Protein AF-A0A6L8F0U7-F1 (afdb_monomer)

Mean predicted aligned error: 12.29 Å

Structure (mmCIF, N/CA/C/O backbone):
data_AF-A0A6L8F0U7-F1
#
_entry.id   AF-A0A6L8F0U7-F1
#
loop_
_atom_site.group_PDB
_atom_site.id
_atom_site.type_symbol
_atom_site.label_atom_id
_atom_site.label_alt_id
_atom_site.label_comp_id
_atom_site.label_asym_id
_atom_site.label_entity_id
_atom_site.label_seq_id
_atom_site.pdbx_PDB_ins_code
_atom_site.Cartn_x
_atom_site.Cartn_y
_atom_site.Cartn_z
_atom_site.occupancy
_atom_site.B_iso_or_equiv
_atom_site.auth_seq_id
_atom_site.auth_comp_id
_atom_site.auth_asym_id
_atom_site.auth_atom_id
_atom_site.pdbx_PDB_model_num
ATOM 1 N N . MET A 1 1 ? -35.262 -9.687 53.495 1.00 61.94 1 MET A N 1
ATOM 2 C CA . MET A 1 1 ? -36.200 -8.540 53.562 1.00 61.94 1 MET A CA 1
ATOM 3 C C . MET A 1 1 ? -35.497 -7.196 53.774 1.00 61.94 1 MET A C 1
ATOM 5 O O . MET A 1 1 ? -35.817 -6.271 53.048 1.00 61.94 1 MET A O 1
ATOM 9 N N . ARG A 1 2 ? -34.464 -7.096 54.627 1.00 76.31 2 ARG A N 1
ATOM 10 C CA . ARG A 1 2 ? -33.729 -5.835 54.882 1.00 76.31 2 ARG A CA 1
ATOM 11 C C . ARG A 1 2 ? -33.103 -5.135 53.657 1.00 76.31 2 ARG A C 1
ATOM 13 O O . ARG A 1 2 ? -33.183 -3.922 53.556 1.00 76.31 2 ARG A O 1
ATOM 20 N N . PHE A 1 3 ? -32.521 -5.872 52.704 1.00 87.25 3 PHE A N 1
ATOM 21 C CA . PHE A 1 3 ? -31.882 -5.265 51.519 1.00 87.25 3 PHE A CA 1
ATOM 22 C C . PHE A 1 3 ? -32.867 -4.564 50.570 1.00 87.25 3 PHE A C 1
ATOM 24 O O . PHE A 1 3 ? -32.563 -3.496 50.044 1.00 87.25 3 PHE A O 1
ATOM 31 N N . LEU A 1 4 ? -34.058 -5.140 50.371 1.00 88.94 4 LEU A N 1
ATOM 32 C CA . LEU A 1 4 ? -35.091 -4.551 49.511 1.00 88.94 4 LEU A CA 1
ATOM 33 C C . LEU A 1 4 ? -35.660 -3.264 50.123 1.00 88.94 4 LEU A C 1
ATOM 35 O O . LEU A 1 4 ? -35.915 -2.298 49.404 1.00 88.94 4 LEU A O 1
ATOM 39 N N . GLU A 1 5 ? -35.790 -3.217 51.451 1.00 88.31 5 GLU A N 1
ATOM 40 C CA . GLU A 1 5 ? -36.176 -2.001 52.172 1.00 88.31 5 GLU A CA 1
ATOM 41 C C . GLU A 1 5 ? -35.110 -0.909 52.049 1.00 88.31 5 GLU A C 1
ATOM 43 O O . GLU A 1 5 ? -35.453 0.236 51.758 1.00 88.31 5 GLU A O 1
ATOM 48 N N . SER A 1 6 ? -33.822 -1.247 52.173 1.00 89.38 6 SER A N 1
ATOM 49 C CA . SER A 1 6 ? -32.729 -0.281 51.983 1.00 89.38 6 SER A CA 1
ATOM 50 C C . SER A 1 6 ? -32.712 0.325 50.574 1.00 89.38 6 SER A C 1
ATOM 52 O O . SER A 1 6 ? -32.544 1.536 50.434 1.00 89.38 6 SER A O 1
ATOM 54 N N . ILE A 1 7 ? -32.950 -0.481 49.532 1.00 91.88 7 ILE A N 1
ATOM 55 C CA . ILE A 1 7 ? -33.057 0.006 48.145 1.00 91.88 7 ILE A CA 1
ATOM 56 C C . ILE A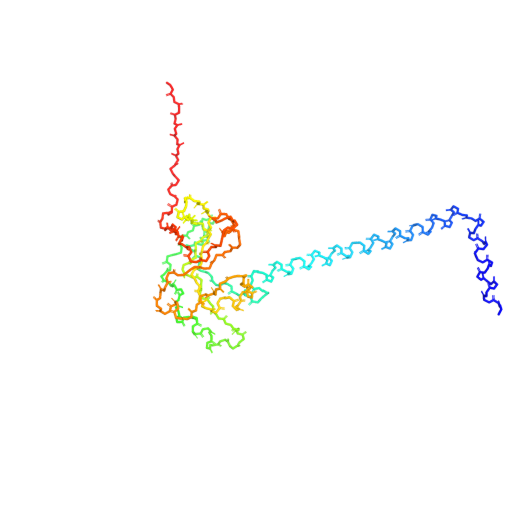 1 7 ? -34.284 0.918 47.981 1.00 91.88 7 ILE A C 1
ATOM 58 O O . ILE A 1 7 ? -34.184 1.984 47.374 1.00 91.88 7 ILE A O 1
ATOM 62 N N . SER A 1 8 ? -35.430 0.545 48.563 1.00 88.75 8 SER A N 1
ATOM 63 C CA . SER A 1 8 ? -36.665 1.344 48.525 1.00 88.75 8 SER A CA 1
ATOM 64 C C 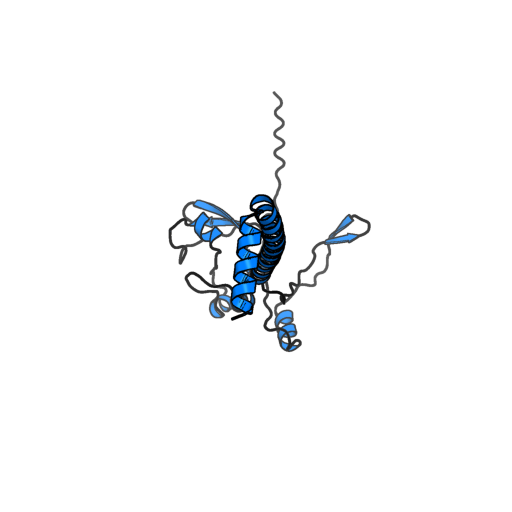. SER A 1 8 ? -36.498 2.715 49.191 1.00 88.75 8 SER A C 1
ATOM 66 O O . SER A 1 8 ? -36.894 3.740 48.628 1.00 88.75 8 SER A O 1
ATOM 68 N N . VAL A 1 9 ? -35.846 2.759 50.357 1.00 90.25 9 VAL A N 1
ATOM 69 C CA . VAL A 1 9 ? -35.517 4.010 51.058 1.00 90.25 9 VAL A CA 1
ATOM 70 C C . VAL A 1 9 ? -34.552 4.865 50.228 1.00 90.25 9 VAL A C 1
ATOM 72 O O . VAL A 1 9 ? -34.780 6.068 50.082 1.00 90.25 9 VAL A O 1
ATOM 75 N N . GLY A 1 10 ? -33.533 4.256 49.614 1.00 88.19 10 GLY A N 1
ATOM 76 C CA . GLY A 1 10 ? -32.595 4.946 48.723 1.00 88.19 10 GLY A CA 1
ATOM 77 C C . GLY A 1 10 ? -33.269 5.573 47.497 1.00 88.19 10 GLY A C 1
ATOM 78 O O . GLY A 1 10 ? -33.037 6.745 47.199 1.00 88.19 10 GLY A O 1
ATOM 79 N N . MET A 1 11 ? -34.168 4.847 46.823 1.00 88.62 11 MET A N 1
ATOM 80 C CA . MET A 1 11 ? -34.922 5.378 45.677 1.00 88.62 11 MET A CA 1
ATOM 81 C C . MET A 1 11 ? -35.824 6.553 46.066 1.00 88.62 11 MET A C 1
ATOM 83 O O . MET A 1 11 ? -35.864 7.558 45.353 1.00 88.62 11 MET A O 1
ATOM 87 N N . LYS A 1 12 ? -36.514 6.474 47.213 1.00 87.56 12 LYS A N 1
ATOM 88 C CA . LYS A 1 12 ? -37.318 7.596 47.726 1.00 87.56 12 LYS A CA 1
ATOM 89 C C . LYS A 1 12 ? -36.454 8.829 47.999 1.00 87.56 12 LYS A C 1
ATOM 91 O O . LYS A 1 12 ? -36.851 9.932 47.636 1.00 87.56 12 LYS A O 1
ATOM 96 N N . ALA A 1 13 ? -35.261 8.653 48.567 1.00 86.56 13 ALA A N 1
ATOM 97 C CA . ALA A 1 13 ? -34.333 9.754 48.821 1.00 86.56 13 ALA A CA 1
ATOM 98 C C . ALA A 1 13 ? -33.848 10.444 47.527 1.00 86.56 13 ALA A C 1
ATOM 100 O O . ALA A 1 13 ? -33.762 11.674 47.485 1.00 86.56 13 ALA A O 1
ATOM 101 N N . LEU A 1 14 ? -33.597 9.679 46.455 1.00 89.38 14 LEU A N 1
ATOM 102 C CA . LEU A 1 14 ? -33.249 10.220 45.131 1.00 89.38 14 LEU A CA 1
ATOM 103 C C . LEU A 1 14 ? -34.417 10.996 44.495 1.00 89.38 14 LEU A C 1
ATOM 105 O O . LEU A 1 14 ? -34.212 12.048 43.892 1.00 89.38 14 LEU A O 1
ATOM 109 N N . LEU A 1 15 ? -35.655 10.517 44.668 1.00 87.00 15 LEU A N 1
ATOM 110 C CA . LEU A 1 15 ? -36.861 11.166 44.138 1.00 87.00 15 LEU A CA 1
ATOM 111 C C . LEU A 1 15 ? -37.226 12.476 44.855 1.00 87.00 15 LEU A C 1
ATOM 113 O O . LEU A 1 15 ? -37.902 13.311 44.256 1.00 87.00 15 LEU A O 1
ATOM 117 N N . ILE A 1 16 ? -36.791 12.671 46.104 1.00 92.81 16 ILE A N 1
ATOM 118 C CA . ILE A 1 16 ? -36.981 13.927 46.851 1.00 92.81 16 ILE A CA 1
ATOM 119 C C . ILE A 1 16 ? -36.027 15.012 46.329 1.00 92.81 16 ILE A C 1
ATOM 121 O O . ILE A 1 16 ? -36.432 16.156 46.141 1.00 92.81 16 ILE A O 1
ATOM 125 N N . ASN A 1 17 ? -34.776 14.654 46.020 1.00 90.75 17 ASN A N 1
ATOM 126 C CA . ASN A 1 17 ? -33.740 15.588 45.561 1.00 90.75 17 ASN A CA 1
ATOM 127 C C . ASN A 1 17 ? -33.462 15.473 44.053 1.00 90.75 17 ASN A C 1
ATOM 129 O O . ASN A 1 17 ? -32.309 15.360 43.629 1.00 90.75 17 ASN A O 1
ATOM 133 N N . LYS A 1 18 ? -34.519 15.551 43.235 1.00 88.75 18 LYS A N 1
ATOM 134 C CA . LYS A 1 18 ? -34.469 15.286 41.783 1.00 88.75 18 LYS A CA 1
ATOM 135 C C . LYS A 1 18 ? -33.362 16.046 41.048 1.00 88.75 18 LYS A C 1
ATOM 137 O O . LYS A 1 18 ? -32.632 15.442 40.275 1.00 88.75 18 LYS A O 1
ATOM 142 N N . LEU A 1 19 ? -33.206 17.348 41.307 1.00 91.62 19 LEU A N 1
ATOM 143 C CA . LEU A 1 19 ? -32.194 18.175 40.633 1.00 91.62 19 LEU A CA 1
ATOM 144 C C . LEU A 1 19 ? -30.767 17.748 40.976 1.00 91.62 19 LEU A C 1
ATOM 146 O O . LEU A 1 19 ? -29.925 17.637 40.090 1.00 91.62 19 LEU A O 1
ATOM 150 N N . ARG A 1 20 ? -30.495 17.476 42.256 1.00 92.56 20 ARG A N 1
ATOM 151 C CA . ARG A 1 20 ? -29.160 17.073 42.706 1.00 92.56 20 ARG A CA 1
ATOM 152 C C . ARG A 1 20 ? -28.792 15.709 42.132 1.00 92.56 20 ARG A C 1
ATOM 154 O O . ARG A 1 20 ? -27.704 15.566 41.589 1.00 92.56 20 ARG A O 1
ATOM 161 N N . SER A 1 21 ? -29.708 14.746 42.212 1.00 91.50 21 SER A N 1
ATOM 162 C CA . SER A 1 21 ? -29.511 13.401 41.670 1.00 91.50 21 SER A CA 1
ATOM 163 C C . SER A 1 21 ? -29.376 13.395 40.145 1.00 91.50 21 SER A C 1
ATOM 165 O O . SER A 1 21 ? -28.578 12.625 39.618 1.00 91.50 21 SER A O 1
ATOM 167 N N . LEU A 1 22 ? -30.100 14.264 39.428 1.00 93.12 22 LEU A N 1
ATOM 168 C CA . LEU A 1 22 ? -29.967 14.414 37.976 1.00 93.12 22 LEU A CA 1
ATOM 169 C C . LEU A 1 22 ? -28.598 14.994 37.596 1.00 93.12 22 LEU A C 1
ATOM 171 O O . LEU A 1 22 ? -27.922 14.441 36.738 1.00 93.12 22 LEU A O 1
ATOM 175 N N . LEU A 1 23 ? -28.159 16.080 38.240 1.00 94.06 23 LEU A N 1
ATOM 176 C CA . LEU A 1 23 ? -26.882 16.719 37.903 1.00 94.06 23 LEU A CA 1
ATOM 177 C C . LEU A 1 23 ? -25.680 15.817 38.215 1.00 94.06 23 LEU A C 1
ATOM 179 O O . LEU A 1 23 ? -24.735 15.773 37.429 1.00 94.06 23 LEU A O 1
ATOM 183 N N . THR A 1 24 ? -25.708 15.074 39.327 1.00 94.12 24 THR A N 1
ATOM 184 C CA . THR A 1 24 ? -24.600 14.173 39.686 1.00 94.12 24 THR A CA 1
ATOM 185 C C . THR A 1 24 ? -24.517 12.974 38.749 1.00 94.12 24 THR A C 1
ATOM 187 O O . THR A 1 24 ? -23.424 12.604 38.326 1.00 94.12 24 THR A O 1
ATOM 190 N N . THR A 1 25 ? -25.658 12.386 38.382 1.00 94.19 25 THR A N 1
ATOM 191 C CA . THR A 1 25 ? -25.698 11.278 37.417 1.00 94.19 25 THR A CA 1
ATOM 192 C C . THR A 1 25 ? -25.296 11.744 36.023 1.00 94.19 25 THR A C 1
ATOM 194 O O . THR A 1 25 ? -24.487 11.080 35.381 1.00 94.19 25 THR A O 1
ATOM 197 N N . LEU A 1 26 ? -25.758 12.919 35.587 1.00 96.00 26 LEU A N 1
ATOM 198 C CA . LEU A 1 26 ? -25.375 13.506 34.305 1.00 96.00 26 LEU A CA 1
ATOM 199 C C . LEU A 1 26 ? -23.863 13.757 34.219 1.00 96.00 26 LEU A C 1
ATOM 201 O O . LEU A 1 26 ? -23.251 13.432 33.205 1.00 96.00 26 LEU A O 1
ATOM 205 N N . GLY A 1 27 ? -23.246 14.272 35.287 1.00 96.50 27 GLY A N 1
ATOM 206 C CA . GLY A 1 27 ? -21.796 14.476 35.340 1.00 96.50 27 GLY A CA 1
ATOM 207 C C . GLY A 1 27 ? -21.006 13.173 35.185 1.00 96.50 27 GLY A C 1
ATOM 208 O O . GLY A 1 27 ? -20.051 13.122 34.412 1.00 96.50 27 GLY A O 1
ATOM 209 N N . ILE A 1 28 ? -21.443 12.102 35.856 1.00 96.75 28 ILE A N 1
ATOM 210 C CA . ILE A 1 28 ? -20.825 10.772 35.735 1.00 96.75 28 ILE A CA 1
ATOM 211 C C . ILE A 1 28 ? -21.002 10.220 34.314 1.00 96.75 28 ILE A C 1
ATOM 213 O O . ILE A 1 28 ? -20.042 9.721 33.730 1.00 96.75 28 ILE A O 1
ATOM 217 N N . VAL A 1 29 ? -22.200 10.342 33.736 1.00 96.94 29 VAL A N 1
ATOM 218 C CA . VAL A 1 29 ? -22.492 9.856 32.378 1.00 96.94 29 VAL A CA 1
ATOM 219 C C . VAL A 1 29 ? -21.642 10.583 31.339 1.00 96.94 29 VAL A C 1
ATOM 221 O O . VAL A 1 29 ? -21.009 9.923 30.520 1.00 96.94 29 VAL A O 1
ATOM 224 N N . ILE A 1 30 ? -21.566 11.916 31.391 1.00 96.88 30 ILE A N 1
ATOM 225 C CA . ILE A 1 30 ? -20.744 12.702 30.457 1.00 96.88 30 ILE A CA 1
ATOM 226 C C . ILE A 1 30 ? -19.254 12.389 30.651 1.00 96.88 30 ILE A C 1
ATOM 228 O O . ILE A 1 30 ? -18.527 12.271 29.666 1.00 96.88 30 ILE A O 1
ATOM 232 N N . GLY A 1 31 ? -18.798 12.213 31.896 1.00 96.88 31 GLY A N 1
ATOM 233 C CA . GLY A 1 31 ? -17.407 11.871 32.200 1.00 96.88 31 GLY A CA 1
ATOM 234 C C . GLY A 1 31 ? -16.991 10.509 31.643 1.00 96.88 31 GLY A C 1
ATOM 235 O O . GLY A 1 31 ? -15.947 10.394 31.010 1.00 96.88 31 GLY A O 1
ATOM 236 N N . ILE A 1 32 ? -17.820 9.479 31.819 1.00 97.12 32 ILE A N 1
ATOM 237 C CA . ILE A 1 32 ? -17.534 8.146 31.270 1.00 97.12 32 ILE A CA 1
ATOM 238 C C . ILE A 1 32 ? -17.659 8.163 29.741 1.00 97.12 32 ILE A C 1
ATOM 240 O O . ILE A 1 32 ? -16.815 7.592 29.050 1.00 97.12 32 ILE A O 1
ATOM 244 N N . ALA A 1 33 ? -18.669 8.852 29.200 1.00 97.12 33 ALA A N 1
ATOM 245 C CA . ALA A 1 33 ? -18.881 8.944 27.760 1.00 97.12 33 ALA A CA 1
ATOM 246 C C . ALA A 1 33 ? -17.717 9.639 27.039 1.00 97.12 33 ALA A C 1
ATOM 248 O O . ALA A 1 33 ? -17.306 9.171 25.981 1.00 97.12 33 ALA A O 1
ATOM 249 N N . SER A 1 34 ? -17.156 10.716 27.601 1.00 97.19 34 SER A N 1
ATOM 250 C CA . SER A 1 34 ? -16.036 11.433 26.977 1.00 97.19 34 SER A CA 1
ATOM 251 C C . SER A 1 34 ? -14.759 10.591 26.932 1.00 97.19 34 SER A C 1
ATOM 253 O O . SER A 1 34 ? -14.081 10.564 25.905 1.00 97.19 34 SER A O 1
ATOM 255 N N . VAL A 1 35 ? -14.466 9.844 28.001 1.00 97.56 35 VAL A N 1
ATOM 256 C CA . VAL A 1 35 ? -13.311 8.936 28.056 1.00 97.56 35 VAL A CA 1
ATOM 257 C C . VAL A 1 35 ? -13.483 7.779 27.072 1.00 97.56 35 VAL A C 1
ATOM 259 O O . VAL A 1 35 ? -12.568 7.498 26.299 1.00 97.56 35 VAL A O 1
ATOM 262 N N . LEU A 1 36 ? -14.659 7.143 27.038 1.00 97.06 36 LEU A N 1
ATOM 263 C CA . LEU A 1 36 ? -14.942 6.064 26.086 1.00 97.06 36 LEU A CA 1
ATOM 264 C C . LEU A 1 36 ? -14.873 6.546 24.633 1.00 97.06 36 LEU A C 1
ATOM 266 O O . LEU A 1 36 ? -14.292 5.862 23.793 1.00 97.06 36 LEU A O 1
ATOM 270 N N . ALA A 1 37 ? -15.416 7.731 24.342 1.00 97.38 37 ALA A N 1
ATOM 271 C CA . ALA A 1 37 ? -15.352 8.320 23.009 1.00 97.38 37 ALA A CA 1
ATOM 272 C C . ALA A 1 37 ? -13.902 8.573 22.573 1.00 97.38 37 ALA A C 1
ATOM 274 O O . ALA A 1 37 ? -13.533 8.231 21.452 1.00 97.38 37 ALA A O 1
ATOM 275 N N . MET A 1 38 ? -13.063 9.119 23.458 1.00 96.94 38 MET A N 1
ATOM 276 C CA . MET A 1 38 ? -11.650 9.361 23.159 1.00 96.94 38 MET A CA 1
ATOM 277 C C . MET A 1 38 ? -10.892 8.060 22.865 1.00 96.94 38 MET A C 1
ATOM 279 O O . MET A 1 38 ? -10.110 8.019 21.916 1.00 96.94 38 MET A O 1
ATOM 283 N N . ILE A 1 39 ? -11.135 7.001 23.642 1.00 97.00 39 ILE A N 1
ATOM 284 C CA . ILE A 1 39 ? -10.502 5.691 23.427 1.00 97.00 39 ILE A CA 1
ATOM 285 C C . ILE A 1 39 ? -10.939 5.106 22.082 1.00 97.00 39 ILE A C 1
ATOM 287 O O . ILE A 1 39 ? -10.090 4.725 21.284 1.00 97.00 39 ILE A O 1
ATOM 291 N N . ALA A 1 40 ? -12.242 5.114 21.789 1.00 97.00 40 ALA A N 1
ATOM 292 C CA . ALA A 1 40 ? -12.770 4.590 20.532 1.00 97.00 40 ALA A CA 1
ATOM 293 C C . ALA A 1 40 ? -12.207 5.327 19.304 1.00 97.00 40 ALA A C 1
ATOM 295 O O . ALA A 1 40 ? -11.871 4.697 18.304 1.00 97.00 40 ALA A O 1
ATOM 296 N N . ILE A 1 41 ? -12.062 6.654 19.384 1.00 96.81 41 ILE A N 1
ATOM 297 C CA . ILE A 1 41 ? -11.431 7.449 18.321 1.00 96.81 41 ILE A CA 1
ATOM 298 C C . ILE A 1 41 ? -9.949 7.082 18.179 1.00 96.81 41 ILE A C 1
ATOM 300 O O . ILE A 1 41 ? -9.465 6.943 17.057 1.00 96.81 41 ILE A O 1
ATOM 304 N N . GLY A 1 42 ? -9.231 6.919 19.294 1.00 95.19 42 GLY A N 1
ATOM 305 C CA . GLY A 1 42 ? -7.818 6.538 19.291 1.00 95.19 42 GLY A CA 1
ATOM 306 C C . GLY A 1 42 ? -7.579 5.169 18.655 1.00 95.19 42 GLY A C 1
ATOM 307 O O . GLY A 1 42 ? -6.717 5.038 17.784 1.00 95.19 42 GLY A O 1
ATOM 308 N N . ASP A 1 43 ? -8.378 4.176 19.038 1.00 95.25 43 ASP A N 1
ATOM 309 C CA . ASP A 1 43 ? -8.293 2.823 18.489 1.00 95.25 43 ASP A CA 1
ATOM 310 C C . ASP A 1 43 ? -8.712 2.783 17.014 1.00 95.25 43 ASP A C 1
ATOM 312 O O . ASP A 1 43 ? -8.017 2.178 16.200 1.00 95.25 43 ASP A O 1
ATOM 316 N N . GLY A 1 44 ? -9.777 3.496 16.630 1.00 94.50 44 GLY A N 1
ATOM 317 C CA . GLY A 1 44 ? -10.201 3.588 15.230 1.00 94.50 44 GLY A CA 1
ATOM 318 C C . GLY A 1 44 ? -9.157 4.259 14.335 1.00 94.50 44 GLY A C 1
ATOM 319 O O . GLY A 1 44 ? -8.857 3.767 13.250 1.00 94.50 44 GLY A O 1
ATOM 320 N N . ALA A 1 45 ? -8.543 5.353 14.798 1.00 94.12 45 ALA A N 1
ATOM 321 C CA . ALA A 1 45 ? -7.466 6.015 14.063 1.00 94.12 45 ALA A CA 1
ATOM 322 C C . ALA A 1 45 ? -6.241 5.104 13.903 1.00 94.12 45 ALA A C 1
ATOM 324 O O . ALA A 1 45 ? -5.620 5.080 12.840 1.00 94.12 45 ALA A O 1
ATOM 325 N N . LYS A 1 46 ? -5.901 4.339 14.946 1.00 89.56 46 LYS A N 1
ATOM 326 C CA . LYS A 1 46 ? -4.819 3.356 14.895 1.00 89.56 46 LYS A CA 1
ATOM 327 C C . LYS A 1 46 ? -5.105 2.270 13.860 1.00 89.56 46 LYS A C 1
ATOM 329 O O . LYS A 1 46 ? -4.205 1.957 13.086 1.00 89.56 46 LYS A O 1
ATOM 334 N N . GLU A 1 47 ? -6.320 1.733 13.826 1.00 91.50 47 GLU A N 1
ATOM 335 C CA . GLU A 1 47 ? -6.693 0.684 12.872 1.00 91.50 47 GLU A CA 1
ATOM 336 C C . GLU A 1 47 ? -6.601 1.178 11.426 1.00 91.50 47 GLU A C 1
ATOM 338 O O . GLU A 1 47 ? -5.956 0.536 10.605 1.00 91.50 47 GLU A O 1
ATOM 343 N N . ILE A 1 48 ? -7.112 2.380 11.136 1.00 89.56 48 ILE A N 1
ATOM 344 C CA . ILE A 1 48 ? -7.013 2.992 9.799 1.00 89.56 48 ILE A CA 1
ATOM 345 C C . ILE A 1 48 ? -5.547 3.125 9.360 1.00 89.56 48 ILE A C 1
ATOM 347 O O . ILE A 1 48 ? -5.194 2.785 8.232 1.00 89.56 48 ILE A O 1
ATOM 351 N N . ILE A 1 49 ? -4.670 3.590 10.256 1.00 88.31 49 ILE A N 1
ATOM 352 C CA . ILE A 1 49 ? -3.237 3.714 9.957 1.00 88.31 49 ILE A CA 1
ATOM 353 C C . ILE A 1 49 ? -2.612 2.337 9.697 1.00 88.31 49 ILE A C 1
ATOM 355 O O . ILE A 1 49 ? -1.779 2.203 8.799 1.00 88.31 49 ILE A O 1
ATOM 359 N N . LEU A 1 50 ? -2.990 1.314 10.468 1.00 85.19 50 LEU A N 1
ATOM 360 C CA . LEU A 1 50 ? -2.490 -0.047 10.277 1.00 85.19 50 LEU A CA 1
ATOM 361 C C . LEU A 1 50 ? -2.958 -0.641 8.946 1.00 85.19 50 LEU A C 1
ATOM 363 O O . LEU A 1 50 ? -2.129 -1.203 8.230 1.00 85.19 50 LEU A O 1
ATOM 367 N N . GLU A 1 51 ? -4.227 -0.469 8.579 1.00 85.00 51 GLU A N 1
ATOM 368 C CA . GLU A 1 51 ? -4.765 -0.890 7.280 1.00 85.00 51 GLU A CA 1
ATOM 369 C C . GLU A 1 51 ? -4.034 -0.208 6.117 1.00 85.00 51 GLU A C 1
ATOM 371 O O . GLU A 1 51 ? -3.662 -0.854 5.135 1.00 85.00 51 GLU A O 1
ATOM 376 N N . ASP A 1 52 ? -3.781 1.096 6.217 1.00 81.25 52 ASP A N 1
ATOM 377 C CA . ASP A 1 52 ? -3.082 1.833 5.164 1.00 81.25 52 ASP A CA 1
ATOM 378 C C . ASP A 1 52 ? -1.611 1.415 5.039 1.00 81.25 52 ASP A C 1
ATOM 380 O O . ASP A 1 52 ? -1.091 1.305 3.926 1.00 81.25 52 ASP A O 1
ATOM 384 N N . ILE A 1 53 ? -0.941 1.101 6.153 1.00 76.50 53 ILE A N 1
ATOM 385 C CA . ILE A 1 53 ? 0.413 0.528 6.127 1.00 76.50 53 ILE A CA 1
ATOM 386 C C . ILE A 1 53 ? 0.399 -0.877 5.514 1.00 76.50 53 ILE A C 1
ATOM 388 O O . ILE A 1 53 ? 1.295 -1.210 4.736 1.00 76.50 53 ILE A O 1
ATOM 392 N N . GLN A 1 54 ? -0.609 -1.698 5.817 1.00 74.19 54 GLN A N 1
ATOM 393 C CA . GLN A 1 54 ? -0.750 -3.024 5.214 1.00 74.19 54 GLN A CA 1
ATOM 394 C C . GLN A 1 54 ? -0.880 -2.935 3.687 1.00 74.19 54 GLN A C 1
ATOM 396 O O . GLN A 1 54 ? -0.145 -3.626 2.979 1.00 74.19 54 GLN A O 1
ATOM 401 N N . LYS A 1 55 ? -1.687 -2.001 3.165 1.00 69.75 55 LYS A N 1
ATOM 402 C CA . LYS A 1 55 ? -1.837 -1.762 1.712 1.00 69.75 55 LYS A CA 1
ATOM 403 C C . LYS A 1 55 ? -0.531 -1.365 1.011 1.00 69.75 55 LYS A C 1
ATOM 405 O O . LYS A 1 55 ? -0.377 -1.608 -0.187 1.00 69.75 55 LYS A O 1
ATOM 410 N N . LEU A 1 56 ? 0.424 -0.768 1.729 1.00 66.81 56 LEU A N 1
ATOM 411 C CA . LEU A 1 56 ? 1.736 -0.381 1.192 1.00 66.81 56 LEU A CA 1
ATOM 412 C C . LEU A 1 56 ? 2.748 -1.543 1.115 1.00 66.81 56 LEU A C 1
ATOM 414 O O . LEU A 1 56 ? 3.909 -1.311 0.767 1.00 66.81 56 LEU A O 1
ATOM 418 N N . GLY A 1 57 ? 2.313 -2.783 1.359 1.00 60.66 57 GLY A N 1
ATOM 419 C CA . GLY A 1 57 ? 3.147 -3.989 1.302 1.00 60.66 57 GLY A CA 1
ATOM 420 C C . GLY A 1 57 ? 3.452 -4.580 2.678 1.00 60.66 57 GLY A C 1
ATOM 421 O O . GLY A 1 57 ? 4.454 -5.271 2.844 1.00 60.66 57 GLY A O 1
ATOM 422 N N . GLY A 1 58 ? 2.620 -4.303 3.682 1.00 62.41 58 GLY A N 1
ATOM 423 C CA . GLY A 1 58 ? 2.792 -4.826 5.033 1.00 62.41 58 GLY A CA 1
ATOM 424 C C . GLY A 1 58 ? 3.918 -4.161 5.830 1.00 62.41 58 GLY A C 1
ATOM 425 O O . GLY A 1 58 ? 4.780 -3.451 5.314 1.00 62.41 58 GLY A O 1
ATOM 426 N N . LEU A 1 59 ? 3.939 -4.445 7.134 1.00 58.44 59 LEU A N 1
ATOM 427 C CA . LEU A 1 59 ? 4.945 -3.938 8.080 1.00 58.44 59 LEU A CA 1
ATOM 428 C C . LEU A 1 59 ? 6.374 -4.459 7.809 1.00 58.44 59 LEU A C 1
ATOM 430 O O . LEU A 1 59 ? 7.330 -3.932 8.372 1.00 58.44 59 LEU A O 1
ATOM 434 N N . ASN A 1 60 ? 6.526 -5.465 6.938 1.00 68.75 60 ASN A N 1
ATOM 435 C CA . ASN A 1 60 ? 7.769 -6.220 6.749 1.00 68.75 60 ASN A CA 1
ATOM 436 C C . ASN A 1 60 ? 8.377 -6.089 5.339 1.00 68.75 60 ASN A C 1
ATOM 438 O O . ASN A 1 60 ? 9.180 -6.934 4.942 1.00 68.75 60 ASN A O 1
ATOM 442 N N . THR A 1 61 ? 8.027 -5.051 4.57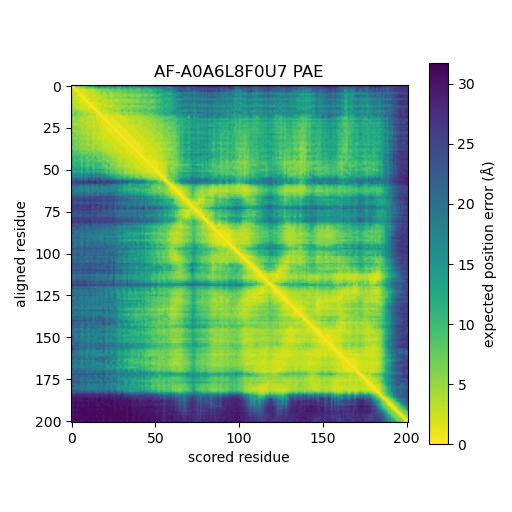3 1.00 74.19 61 THR A N 1
ATOM 443 C CA . THR A 1 61 ? 8.629 -4.826 3.249 1.00 74.19 61 THR A CA 1
ATOM 444 C C . THR A 1 61 ? 9.834 -3.894 3.319 1.00 74.19 61 THR A C 1
ATOM 446 O O . THR A 1 61 ? 9.742 -2.738 3.731 1.00 74.19 61 THR A O 1
ATOM 449 N N . PHE A 1 62 ? 10.974 -4.375 2.823 1.00 76.50 62 PHE A N 1
ATOM 450 C CA . PHE A 1 62 ? 12.183 -3.576 2.650 1.00 76.50 62 PHE A CA 1
ATOM 451 C C . PHE A 1 62 ? 12.341 -3.181 1.185 1.00 76.50 62 PHE A C 1
ATOM 453 O O . PHE A 1 62 ? 12.597 -4.015 0.320 1.00 76.50 62 PHE A O 1
ATOM 460 N N . THR A 1 63 ? 12.207 -1.886 0.899 1.00 79.00 63 THR A N 1
ATOM 461 C CA . THR A 1 63 ? 12.444 -1.363 -0.451 1.00 79.00 63 THR A CA 1
ATOM 462 C C . THR A 1 63 ? 13.870 -0.849 -0.569 1.00 79.00 63 THR A C 1
ATOM 464 O O . THR A 1 63 ? 14.224 0.179 0.010 1.00 79.00 63 THR A O 1
ATOM 467 N N . LEU A 1 64 ? 14.674 -1.525 -1.384 1.00 79.00 64 LEU A N 1
ATOM 468 C CA . LEU A 1 64 ? 15.993 -1.047 -1.775 1.00 79.00 64 LEU A CA 1
ATOM 469 C C . LEU A 1 64 ? 15.866 -0.206 -3.044 1.00 79.00 64 LEU A C 1
ATOM 471 O O . LEU A 1 64 ? 15.337 -0.649 -4.062 1.00 79.00 64 LEU A O 1
ATOM 475 N N . TYR A 1 65 ? 16.353 1.028 -2.988 1.00 78.06 65 TYR A N 1
ATOM 476 C CA . TYR A 1 65 ? 16.413 1.901 -4.149 1.00 78.06 65 TYR A CA 1
ATOM 477 C C . TYR A 1 65 ? 17.779 2.557 -4.236 1.00 78.06 65 TYR A C 1
ATOM 479 O O . TYR A 1 65 ? 18.398 2.937 -3.242 1.00 78.06 65 TYR A O 1
ATOM 487 N N . ARG A 1 66 ? 18.247 2.725 -5.469 1.00 76.50 66 ARG A N 1
ATOM 488 C CA . ARG A 1 66 ? 19.451 3.496 -5.721 1.00 76.50 66 ARG A CA 1
ATOM 489 C C . ARG A 1 66 ? 19.108 4.980 -5.670 1.00 76.50 66 ARG A C 1
ATOM 491 O O . ARG A 1 66 ? 18.307 5.475 -6.461 1.00 76.50 66 ARG A O 1
ATOM 498 N N . VAL A 1 67 ? 19.798 5.713 -4.808 1.00 73.06 67 VAL A N 1
ATOM 499 C CA . VAL A 1 67 ? 19.804 7.175 -4.860 1.00 73.06 67 VAL A CA 1
ATOM 500 C C . VAL A 1 67 ? 20.630 7.656 -6.055 1.00 73.06 67 VAL A C 1
ATOM 502 O O . VAL A 1 67 ? 21.765 7.232 -6.277 1.00 73.06 67 VAL A O 1
ATOM 505 N N . SER A 1 68 ? 20.061 8.554 -6.856 1.00 73.88 68 SER A N 1
ATOM 506 C CA . SER A 1 68 ? 20.756 9.174 -7.992 1.00 73.88 68 SER A CA 1
ATOM 507 C C . SER A 1 68 ? 21.577 10.398 -7.582 1.00 73.88 68 SER A C 1
ATOM 509 O O . SER A 1 68 ? 22.442 10.848 -8.335 1.00 73.88 68 SER A O 1
ATOM 511 N N . THR A 1 69 ? 21.348 10.930 -6.378 1.00 80.94 69 THR A N 1
ATOM 512 C CA . THR A 1 69 ? 22.017 12.126 -5.861 1.00 80.94 69 THR A CA 1
ATOM 513 C C . THR A 1 69 ? 22.317 12.002 -4.373 1.00 80.94 69 THR A C 1
ATOM 515 O O . THR A 1 69 ? 21.495 11.469 -3.633 1.00 80.94 69 THR A O 1
ATOM 518 N N . LYS A 1 70 ? 23.442 12.563 -3.927 1.00 84.19 70 LYS A N 1
ATOM 519 C CA . LYS A 1 70 ? 23.784 12.750 -2.509 1.00 84.19 70 LYS A CA 1
ATOM 520 C C . LYS A 1 70 ? 23.938 14.230 -2.184 1.00 84.19 70 LYS A C 1
ATOM 522 O O . LYS A 1 70 ? 24.289 15.020 -3.059 1.00 84.19 70 LYS A O 1
ATOM 527 N N . PHE A 1 71 ? 23.708 14.601 -0.930 1.00 84.38 71 PHE A N 1
ATOM 528 C CA . PHE A 1 71 ? 24.016 15.940 -0.440 1.00 84.38 71 PHE A CA 1
ATOM 529 C C . PHE A 1 71 ? 25.452 15.983 0.080 1.00 84.38 71 PHE A C 1
ATOM 531 O O . PHE A 1 71 ? 25.832 15.180 0.927 1.00 84.38 71 PHE A O 1
ATOM 538 N N . VAL A 1 72 ? 26.255 16.907 -0.444 1.00 83.50 72 VAL A N 1
ATOM 539 C CA . VAL A 1 72 ? 27.626 17.167 0.013 1.00 83.50 72 VAL A CA 1
ATOM 540 C C . VAL A 1 72 ? 27.766 18.675 0.179 1.00 83.50 72 VAL A C 1
ATOM 542 O O . VAL A 1 72 ? 27.544 19.418 -0.776 1.00 83.50 72 VAL A O 1
ATOM 545 N N . GLY A 1 73 ? 28.065 19.134 1.398 1.00 84.25 73 GLY A N 1
ATOM 546 C CA . GLY A 1 73 ? 28.216 20.565 1.698 1.00 84.25 73 GLY A CA 1
ATOM 547 C C . GLY A 1 73 ? 26.984 21.407 1.339 1.00 84.25 73 GLY A C 1
ATOM 548 O O . GLY A 1 73 ? 27.118 22.473 0.746 1.00 84.25 73 GLY A O 1
ATOM 549 N N . GLY A 1 74 ? 25.774 20.896 1.594 1.00 87.75 74 GLY A N 1
ATOM 550 C CA . GLY A 1 74 ? 24.516 21.591 1.280 1.00 87.75 74 GLY A CA 1
ATOM 551 C C . GLY A 1 74 ? 24.122 21.608 -0.204 1.00 87.75 74 GLY A C 1
ATOM 552 O O . GLY A 1 74 ? 23.066 22.136 -0.547 1.00 87.75 74 GLY A O 1
ATOM 553 N N . ARG A 1 75 ? 24.914 21.004 -1.103 1.00 85.50 75 ARG A N 1
ATOM 554 C CA . ARG A 1 75 ? 24.598 20.897 -2.538 1.00 85.50 75 ARG A CA 1
ATOM 555 C C . ARG A 1 75 ? 24.239 19.467 -2.927 1.00 85.50 75 ARG A C 1
ATOM 557 O O . ARG A 1 75 ? 24.848 18.509 -2.455 1.00 85.50 75 ARG A O 1
ATOM 564 N N . ARG A 1 76 ? 23.263 19.326 -3.830 1.00 85.31 76 ARG A N 1
ATOM 565 C CA . ARG A 1 76 ? 22.862 18.037 -4.410 1.00 85.31 76 ARG A CA 1
ATOM 566 C C . ARG A 1 76 ? 23.823 17.667 -5.544 1.00 85.31 76 ARG A C 1
ATOM 568 O O . ARG A 1 76 ? 23.850 18.334 -6.573 1.00 85.31 76 ARG A O 1
ATOM 575 N N . VAL A 1 77 ? 24.602 16.607 -5.355 1.00 87.81 77 VAL A N 1
ATOM 576 C CA . VAL A 1 77 ? 25.616 16.117 -6.302 1.00 87.81 77 VAL A CA 1
ATOM 577 C C . VAL A 1 77 ? 25.169 14.766 -6.875 1.00 87.81 77 VAL A C 1
ATOM 579 O O . VAL A 1 77 ? 24.734 13.904 -6.106 1.00 87.81 77 VAL A O 1
ATOM 582 N N . PRO A 1 78 ? 25.261 14.536 -8.200 1.00 82.94 78 PRO A N 1
ATOM 583 C CA . PRO A 1 78 ? 24.885 13.259 -8.801 1.00 82.94 78 PRO A CA 1
ATOM 584 C C . PRO A 1 78 ? 25.838 12.129 -8.395 1.00 82.94 78 PRO A C 1
ATOM 586 O O . PRO A 1 78 ? 27.060 12.290 -8.387 1.00 82.94 78 PRO A O 1
ATOM 589 N N . ILE A 1 79 ? 25.278 10.958 -8.099 1.00 81.38 79 ILE A N 1
ATOM 590 C CA . ILE A 1 79 ? 26.029 9.736 -7.802 1.00 81.38 79 ILE A CA 1
ATOM 591 C C . ILE A 1 79 ? 26.302 9.009 -9.120 1.00 81.38 79 ILE A C 1
ATOM 593 O O . ILE A 1 79 ? 25.402 8.416 -9.716 1.00 81.38 79 ILE A O 1
ATOM 597 N N . ARG A 1 80 ? 27.566 9.027 -9.559 1.00 77.12 80 ARG A N 1
ATOM 598 C CA . ARG A 1 80 ? 28.030 8.427 -10.825 1.00 77.12 80 ARG A CA 1
ATOM 599 C C . ARG A 1 80 ? 28.380 6.931 -10.738 1.00 77.12 80 ARG A C 1
ATOM 601 O O . ARG A 1 80 ? 29.086 6.433 -11.605 1.00 77.12 80 ARG A O 1
ATOM 608 N N . SER A 1 81 ? 27.912 6.220 -9.709 1.00 76.50 81 SER A N 1
ATOM 609 C CA . SER A 1 81 ? 28.145 4.772 -9.602 1.00 76.50 81 SER A CA 1
ATOM 610 C C . SER A 1 81 ? 27.565 4.031 -10.815 1.00 76.50 81 SER A C 1
ATOM 612 O O . SER A 1 81 ? 26.492 4.396 -11.306 1.00 76.50 81 SER A O 1
ATOM 614 N N . LYS A 1 82 ? 28.277 3.013 -11.300 1.00 70.94 82 LYS A N 1
ATOM 615 C CA . LYS A 1 82 ? 27.794 2.096 -12.343 1.00 70.94 82 LYS A CA 1
ATOM 616 C C . LYS A 1 82 ? 27.154 0.835 -11.762 1.00 70.94 82 LYS A C 1
ATOM 618 O O . LYS A 1 82 ? 26.651 0.027 -12.526 1.00 70.94 82 LYS A O 1
ATOM 623 N N . GLU A 1 83 ? 27.142 0.695 -10.440 1.00 73.19 83 GLU A N 1
ATOM 624 C CA . GLU A 1 83 ? 26.476 -0.421 -9.778 1.00 73.19 83 GLU A CA 1
ATOM 625 C C . GLU A 1 83 ? 24.957 -0.280 -9.937 1.00 73.19 83 GLU A C 1
ATOM 627 O O . GLU A 1 83 ? 24.358 0.761 -9.614 1.00 73.19 83 GLU A O 1
ATOM 632 N N . HIS A 1 84 ? 24.347 -1.326 -10.479 1.00 74.56 84 HIS A N 1
ATOM 633 C CA . HIS A 1 84 ? 22.914 -1.464 -10.684 1.00 74.56 84 HIS A CA 1
ATOM 634 C C . HIS A 1 84 ? 22.465 -2.780 -10.061 1.00 74.56 84 HIS A C 1
ATOM 636 O O . HIS A 1 84 ? 23.199 -3.761 -10.115 1.00 74.56 84 HIS A O 1
ATOM 642 N N . PHE A 1 85 ? 21.261 -2.785 -9.487 1.00 76.94 85 PHE A N 1
ATOM 643 C CA . PHE A 1 85 ? 20.642 -4.024 -9.035 1.00 76.94 85 PHE A CA 1
ATOM 644 C C . PHE A 1 85 ? 20.369 -4.913 -10.243 1.00 76.94 85 PHE A C 1
ATOM 646 O O . PHE A 1 85 ? 19.698 -4.483 -11.189 1.00 76.94 85 PHE A O 1
ATOM 653 N N . ASN A 1 86 ? 20.885 -6.132 -10.191 1.00 79.62 86 ASN A N 1
ATOM 654 C CA . ASN A 1 86 ? 20.706 -7.144 -11.218 1.00 79.62 86 ASN A CA 1
ATOM 655 C C . ASN A 1 86 ? 19.760 -8.242 -10.729 1.00 79.62 86 ASN A C 1
ATOM 657 O O . ASN A 1 86 ? 19.522 -8.408 -9.534 1.00 79.62 86 ASN A O 1
ATOM 661 N N . TYR A 1 87 ? 19.243 -9.042 -11.663 1.00 79.06 87 TYR A N 1
ATOM 662 C CA . TYR A 1 87 ? 18.405 -10.193 -11.316 1.00 79.06 87 TYR A CA 1
ATOM 663 C C . TYR A 1 87 ? 19.155 -11.232 -10.465 1.00 79.06 87 TYR A C 1
ATOM 665 O O . TYR A 1 87 ? 18.567 -11.867 -9.596 1.00 79.06 87 TYR A O 1
ATOM 673 N N . SER A 1 88 ? 20.474 -11.347 -10.644 1.00 83.00 88 SER A N 1
ATOM 674 C CA . SER A 1 88 ? 21.337 -12.185 -9.804 1.00 83.00 88 SER A CA 1
ATOM 675 C C . SER A 1 88 ? 21.271 -11.820 -8.322 1.00 83.00 88 SER A C 1
ATOM 677 O O . SER A 1 88 ? 21.378 -12.705 -7.480 1.00 83.00 88 SER A O 1
ATOM 679 N N . ASP A 1 89 ? 21.073 -10.539 -8.000 1.00 83.69 89 ASP A N 1
ATOM 680 C CA . ASP A 1 89 ? 21.047 -10.069 -6.614 1.00 83.69 89 ASP A CA 1
ATOM 681 C C . ASP A 1 89 ? 19.769 -10.533 -5.908 1.00 83.69 89 ASP A C 1
ATOM 683 O O . ASP A 1 89 ? 19.806 -10.870 -4.730 1.00 83.69 89 ASP A O 1
ATOM 687 N N . VAL A 1 90 ? 18.650 -10.625 -6.637 1.00 82.38 90 VAL A N 1
ATOM 688 C CA . VAL A 1 90 ? 17.396 -11.203 -6.124 1.00 82.38 90 VAL A CA 1
ATOM 689 C C . VAL A 1 90 ? 17.606 -12.659 -5.749 1.00 82.38 90 VAL A C 1
ATOM 691 O O . VAL A 1 90 ? 17.339 -13.028 -4.611 1.00 82.38 90 VAL A O 1
ATOM 694 N N . LEU A 1 91 ? 18.139 -13.459 -6.678 1.00 83.56 91 LEU A N 1
ATOM 695 C CA . LEU A 1 91 ? 18.392 -14.882 -6.447 1.00 83.56 91 LEU A CA 1
ATOM 696 C C . LEU A 1 91 ? 19.363 -15.096 -5.279 1.00 83.56 91 LEU A C 1
ATOM 698 O O . LEU A 1 91 ? 19.181 -16.008 -4.477 1.00 83.56 91 LEU A O 1
ATOM 702 N N . ALA A 1 92 ? 20.379 -14.236 -5.157 1.00 86.38 92 ALA A N 1
ATOM 703 C CA . ALA A 1 92 ? 21.322 -14.283 -4.047 1.00 86.38 92 ALA A CA 1
ATOM 704 C C . ALA A 1 92 ? 20.652 -13.965 -2.702 1.00 86.38 92 ALA A C 1
ATOM 706 O O . ALA A 1 92 ? 20.925 -14.651 -1.719 1.00 86.38 92 ALA A O 1
ATOM 707 N N . ILE A 1 93 ? 19.767 -12.963 -2.645 1.00 85.94 93 ILE A N 1
ATOM 708 C CA . ILE A 1 93 ? 19.028 -12.620 -1.420 1.00 85.94 93 ILE A CA 1
ATOM 709 C C . ILE A 1 93 ? 18.057 -13.743 -1.047 1.00 85.94 93 ILE A C 1
ATOM 711 O O . ILE A 1 93 ? 18.004 -14.123 0.119 1.00 85.94 93 ILE A O 1
ATOM 715 N N . GLU A 1 94 ? 17.331 -14.307 -2.013 1.00 83.19 94 GLU A N 1
ATOM 716 C CA . GLU A 1 94 ? 16.423 -15.434 -1.764 1.00 83.19 94 GLU A CA 1
ATOM 717 C C . GLU A 1 94 ? 17.168 -16.667 -1.240 1.00 83.19 94 GLU A C 1
ATOM 719 O O . GLU A 1 94 ? 16.690 -17.330 -0.322 1.00 83.19 94 GLU A O 1
ATOM 724 N N . ALA A 1 95 ? 18.364 -16.947 -1.763 1.00 84.94 95 ALA A N 1
ATOM 725 C CA . ALA A 1 95 ? 19.180 -18.069 -1.306 1.00 84.94 95 ALA A CA 1
ATOM 726 C C . ALA A 1 95 ? 19.850 -17.822 0.059 1.00 84.94 95 ALA A C 1
ATOM 728 O O . ALA A 1 95 ? 19.972 -18.746 0.862 1.00 84.94 95 ALA A O 1
ATOM 729 N N . ALA A 1 96 ? 20.313 -16.597 0.327 1.00 88.69 96 ALA A N 1
ATOM 730 C CA . ALA A 1 96 ? 21.079 -16.274 1.532 1.00 88.69 96 ALA A CA 1
ATOM 731 C C . ALA A 1 96 ? 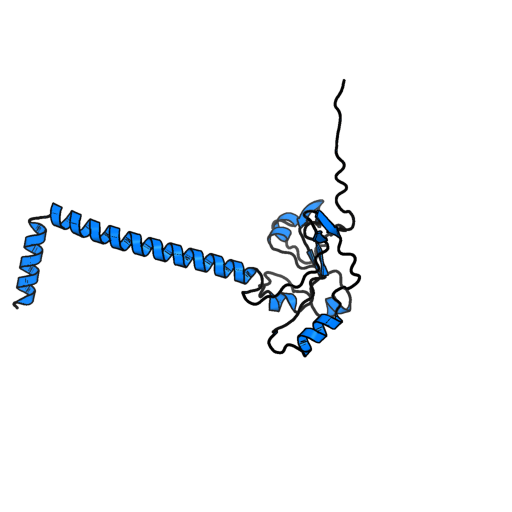20.202 -15.920 2.744 1.00 88.69 96 ALA A C 1
ATOM 733 O O . ALA A 1 96 ? 20.643 -16.067 3.885 1.00 88.69 96 ALA A O 1
ATOM 734 N N . CYS A 1 97 ? 18.979 -15.432 2.526 1.00 83.69 97 CYS A N 1
ATOM 735 C CA . CYS A 1 97 ? 18.104 -14.936 3.584 1.00 83.69 97 CYS A CA 1
ATOM 736 C C . CYS A 1 97 ? 16.828 -15.776 3.699 1.00 83.69 97 CYS A C 1
ATOM 738 O O . CYS A 1 97 ? 15.783 -15.414 3.167 1.00 83.69 97 CYS A O 1
ATOM 740 N N . SER A 1 98 ? 16.878 -16.846 4.496 1.00 79.50 98 SER A N 1
ATOM 741 C CA . SER A 1 98 ? 15.719 -17.714 4.769 1.00 79.50 98 SER A CA 1
ATOM 742 C C . SER A 1 98 ? 14.542 -17.008 5.459 1.00 79.50 98 SER A C 1
ATOM 744 O O . SER A 1 98 ? 13.410 -17.476 5.373 1.00 79.50 98 SER A O 1
ATOM 746 N N . SER A 1 99 ? 14.782 -15.875 6.127 1.00 81.06 99 SER A N 1
ATOM 747 C CA . SER A 1 99 ? 13.733 -15.061 6.758 1.00 81.06 99 SER A CA 1
ATOM 748 C C . SER A 1 99 ? 12.905 -14.238 5.763 1.00 81.06 99 SER A C 1
ATOM 750 O O . SER A 1 99 ? 11.884 -13.667 6.149 1.00 81.06 99 SER A O 1
ATOM 752 N N . VAL A 1 100 ? 13.339 -14.117 4.505 1.00 78.00 100 VAL A N 1
ATOM 753 C CA . VAL A 1 100 ? 12.648 -13.320 3.487 1.00 78.00 100 VAL A CA 1
ATOM 754 C C . VAL A 1 100 ? 11.664 -14.215 2.739 1.00 78.00 100 VAL A C 1
ATOM 756 O O . VAL A 1 100 ? 12.054 -15.170 2.080 1.00 78.00 100 VAL A O 1
ATOM 759 N N . LYS A 1 101 ? 10.368 -13.895 2.826 1.00 77.06 101 LYS A N 1
ATOM 760 C CA . LYS A 1 101 ? 9.286 -14.677 2.195 1.00 77.06 101 LYS A CA 1
ATOM 761 C C . LYS A 1 101 ? 9.324 -14.631 0.660 1.00 77.06 101 LYS A C 1
ATOM 763 O O . LYS A 1 101 ? 8.803 -15.528 0.007 1.00 77.06 101 LYS A O 1
ATOM 768 N N . GLY A 1 102 ? 9.914 -13.583 0.094 1.00 77.62 102 GLY A N 1
ATOM 769 C CA . GLY A 1 102 ? 10.172 -13.465 -1.335 1.00 77.62 102 GLY A CA 1
ATOM 770 C C . GLY A 1 102 ? 10.773 -12.112 -1.679 1.00 77.62 102 GLY A C 1
ATOM 771 O O . GLY A 1 102 ? 10.608 -11.137 -0.938 1.00 77.62 102 GLY A O 1
ATOM 772 N N . VAL A 1 103 ? 11.481 -12.058 -2.802 1.00 81.50 103 VAL A N 1
ATOM 773 C CA . VAL A 1 103 ? 12.107 -10.835 -3.302 1.00 81.50 103 VAL A CA 1
ATOM 774 C C . VAL A 1 103 ? 11.517 -10.522 -4.668 1.00 81.50 103 VAL A C 1
ATOM 776 O O . VAL A 1 103 ? 11.318 -11.391 -5.507 1.00 81.50 103 VAL A O 1
ATOM 779 N N . THR A 1 104 ? 11.221 -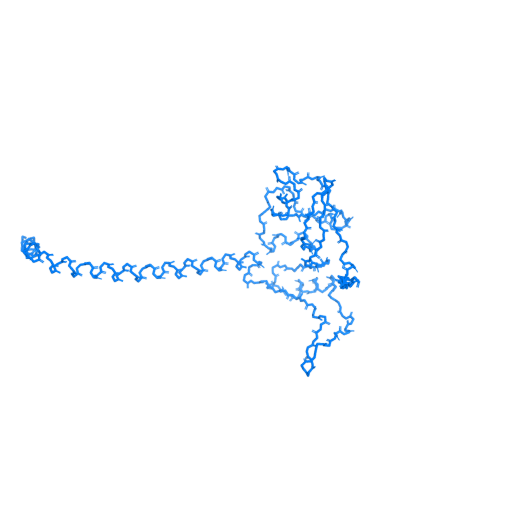9.251 -4.914 1.00 80.62 104 THR A N 1
ATOM 780 C CA . THR A 1 104 ? 10.709 -8.808 -6.211 1.00 80.62 104 THR A CA 1
ATOM 781 C C . THR A 1 104 ? 11.486 -7.606 -6.702 1.00 80.62 104 THR A C 1
ATOM 783 O O . THR A 1 104 ? 11.813 -6.691 -5.945 1.00 80.62 104 THR A O 1
ATOM 786 N N . LEU A 1 105 ? 11.741 -7.580 -8.007 1.00 77.31 105 LEU A N 1
ATOM 787 C CA . LEU A 1 105 ? 12.262 -6.398 -8.678 1.00 77.31 105 LEU A CA 1
ATOM 788 C C . LEU A 1 105 ? 11.119 -5.468 -9.047 1.00 77.31 105 LEU A C 1
ATOM 790 O O . LEU A 1 105 ? 10.020 -5.906 -9.388 1.00 77.31 105 LEU A O 1
ATOM 794 N N . ARG A 1 106 ? 11.419 -4.170 -8.996 1.00 77.94 106 ARG A N 1
ATOM 795 C CA . ARG A 1 106 ? 10.524 -3.106 -9.440 1.00 77.94 106 ARG A CA 1
ATOM 796 C C . ARG A 1 106 ? 11.228 -2.246 -10.481 1.00 77.94 106 ARG A C 1
ATOM 798 O O . ARG A 1 106 ? 11.733 -1.165 -10.167 1.00 77.94 106 ARG A O 1
ATOM 805 N N . LEU A 1 107 ? 11.333 -2.759 -11.703 1.00 75.38 107 LEU A N 1
ATOM 806 C CA . LEU A 1 107 ? 12.098 -2.147 -12.789 1.00 75.38 107 LEU A CA 1
ATOM 807 C C . LEU A 1 107 ? 11.409 -2.369 -14.149 1.00 75.38 107 LEU A C 1
ATOM 809 O O . LEU A 1 107 ? 11.066 -3.502 -14.464 1.00 75.38 107 LEU A O 1
ATOM 813 N N . PRO A 1 108 ? 11.260 -1.327 -14.990 1.00 72.62 108 PRO A N 1
ATOM 814 C CA . PRO A 1 108 ? 11.470 0.083 -14.673 1.00 72.62 108 PRO A CA 1
ATOM 815 C C . PRO A 1 108 ? 10.386 0.609 -13.718 1.00 72.62 108 PRO A C 1
ATOM 817 O O . PRO A 1 108 ? 9.299 0.051 -13.615 1.00 72.62 108 PRO A O 1
ATOM 820 N N . SER A 1 109 ? 10.693 1.695 -13.011 1.00 78.69 109 SER A N 1
ATOM 821 C CA . SER A 1 109 ? 9.779 2.353 -12.077 1.00 78.69 109 SER A CA 1
ATOM 822 C C . SER A 1 109 ? 9.663 3.821 -12.456 1.00 78.69 109 SER A C 1
ATOM 824 O O . SER A 1 109 ? 10.602 4.590 -12.232 1.00 78.69 109 SER A O 1
ATOM 826 N N . TYR A 1 110 ? 8.518 4.220 -13.004 1.00 80.62 110 TYR A N 1
ATOM 827 C CA . TYR A 1 110 ? 8.247 5.611 -13.355 1.00 80.62 110 TYR A CA 1
ATOM 828 C C . TYR A 1 110 ? 7.046 6.134 -12.587 1.00 80.62 110 TYR A C 1
ATOM 830 O O . TYR A 1 110 ? 5.988 5.517 -12.582 1.00 80.62 110 TYR A O 1
ATOM 838 N N . SER A 1 111 ? 7.210 7.297 -11.962 1.00 77.00 111 SER A N 1
ATOM 839 C CA . SER A 1 111 ? 6.191 7.877 -11.085 1.00 77.00 111 SER A CA 1
ATOM 840 C C . SER A 1 111 ? 5.050 8.543 -11.854 1.00 77.00 111 SER A C 1
ATOM 842 O O . SER A 1 111 ? 3.928 8.575 -11.369 1.00 77.00 111 SER A O 1
ATOM 844 N N . VAL A 1 112 ? 5.339 9.113 -13.030 1.00 82.19 112 VAL A N 1
ATOM 845 C CA . VAL A 1 112 ? 4.361 9.862 -13.829 1.00 82.19 112 VAL A CA 1
ATOM 846 C C . VAL A 1 112 ? 4.660 9.687 -15.314 1.00 82.19 112 VAL A C 1
ATOM 848 O O . VAL A 1 112 ? 5.645 10.229 -15.822 1.00 82.19 112 VAL A O 1
ATOM 851 N N . VAL A 1 113 ? 3.784 8.978 -16.019 1.00 85.31 113 VAL A N 1
ATOM 852 C CA . VAL A 1 113 ? 3.757 8.885 -17.481 1.00 85.31 113 VAL A CA 1
ATOM 853 C C . VAL A 1 113 ? 2.346 9.113 -18.003 1.00 85.31 113 VAL A C 1
ATOM 855 O O . VAL A 1 113 ? 1.367 8.903 -17.292 1.00 85.31 113 VAL A O 1
ATOM 858 N N . LEU A 1 114 ? 2.248 9.570 -19.251 1.00 87.50 114 LEU A N 1
ATOM 859 C CA . LEU A 1 114 ? 0.968 9.663 -19.942 1.00 87.50 114 LEU A CA 1
ATOM 860 C C . LEU A 1 114 ? 0.532 8.257 -20.355 1.00 87.50 114 LEU A C 1
ATOM 862 O O . LEU A 1 114 ? 1.266 7.583 -21.078 1.00 87.50 114 LEU A O 1
ATOM 866 N N . VAL A 1 115 ? -0.637 7.833 -19.903 1.00 87.50 115 VAL A N 1
ATOM 867 C CA . VAL A 1 115 ? -1.299 6.599 -20.321 1.00 87.50 115 VAL A CA 1
ATOM 868 C C . VAL A 1 115 ? -2.530 7.003 -21.111 1.00 87.50 115 VAL A C 1
ATOM 870 O O . VAL A 1 115 ? -3.320 7.812 -20.635 1.00 87.50 115 VAL A O 1
ATOM 873 N N . GLN A 1 116 ? -2.662 6.478 -22.322 1.00 88.19 116 GLN A N 1
ATOM 874 C CA . GLN A 1 116 ? -3.741 6.831 -23.236 1.00 88.19 116 GLN A CA 1
ATOM 875 C C . GLN A 1 116 ? -4.462 5.571 -23.708 1.00 88.19 116 GLN A C 1
ATOM 877 O O . GLN A 1 116 ? -3.808 4.612 -24.127 1.00 88.19 116 GLN A O 1
ATOM 882 N N . ALA A 1 117 ? -5.790 5.571 -23.666 1.00 87.69 117 ALA A N 1
ATOM 883 C CA . ALA A 1 117 ? -6.600 4.526 -24.279 1.00 87.69 117 ALA A CA 1
ATOM 884 C C . ALA A 1 117 ? -6.920 4.862 -25.745 1.00 87.69 117 ALA A C 1
ATOM 886 O O . ALA A 1 117 ? -6.767 5.991 -26.217 1.00 87.69 117 ALA A O 1
ATOM 887 N N . LYS A 1 118 ? -7.329 3.846 -26.510 1.00 81.81 118 LYS A N 1
ATOM 888 C CA . LYS A 1 118 ? -7.570 3.966 -27.958 1.00 81.81 118 LYS A CA 1
ATOM 889 C C . LYS A 1 118 ? -8.712 4.928 -28.319 1.00 81.81 118 LYS A C 1
ATOM 891 O O . LYS A 1 118 ? -8.717 5.470 -29.419 1.00 81.81 118 LYS A O 1
ATOM 896 N N . ASP A 1 119 ? -9.659 5.128 -27.411 1.00 78.19 119 ASP A N 1
ATOM 897 C CA . ASP A 1 119 ? -10.791 6.055 -27.540 1.00 78.19 119 ASP A CA 1
ATOM 898 C C . ASP A 1 119 ? -10.402 7.533 -27.346 1.00 78.19 119 ASP A C 1
ATOM 900 O O . ASP A 1 119 ? -11.223 8.419 -27.572 1.00 78.19 119 ASP A O 1
ATOM 904 N N . GLY A 1 120 ? -9.142 7.804 -26.993 1.00 78.56 120 GLY A N 1
ATOM 905 C CA . GLY A 1 120 ? -8.602 9.148 -26.828 1.00 78.56 120 GLY A CA 1
ATOM 906 C C . GLY A 1 120 ? -8.587 9.641 -25.384 1.00 78.56 120 GLY A C 1
ATOM 907 O O . GLY A 1 120 ? -8.051 10.725 -25.159 1.00 78.56 120 GLY A O 1
ATOM 908 N N . SER A 1 121 ? -9.098 8.867 -24.419 1.00 85.50 121 SER A N 1
ATOM 909 C CA . SER A 1 121 ? -8.975 9.208 -23.000 1.00 85.50 121 SER A CA 1
ATOM 910 C C . SER A 1 121 ? -7.515 9.108 -22.549 1.00 85.50 121 SER A C 1
ATOM 912 O O . SER A 1 121 ? -6.768 8.215 -22.970 1.00 85.50 121 SER A O 1
ATOM 914 N N . ASP A 1 122 ? -7.075 10.051 -21.719 1.00 88.00 122 ASP A N 1
ATOM 915 C CA . ASP A 1 122 ? -5.719 10.079 -21.195 1.00 88.00 122 ASP A CA 1
ATOM 916 C C . ASP A 1 122 ? -5.673 10.373 -19.693 1.00 88.00 122 ASP A C 1
ATOM 918 O O . ASP A 1 122 ? -6.518 11.044 -19.105 1.00 88.00 122 ASP A O 1
ATOM 922 N N . MET A 1 123 ? -4.663 9.810 -19.039 1.00 88.69 123 MET A N 1
ATOM 923 C CA . MET A 1 123 ? -4.402 10.019 -17.624 1.00 88.69 123 MET A CA 1
ATOM 924 C C . MET A 1 123 ? -2.900 10.004 -17.376 1.00 88.69 123 MET A C 1
ATOM 926 O O . MET A 1 123 ? -2.118 9.387 -18.100 1.00 88.69 123 MET A O 1
ATOM 930 N N . ARG A 1 124 ? -2.473 10.681 -16.313 1.00 88.25 124 ARG A N 1
ATOM 931 C CA . ARG A 1 124 ? -1.120 10.534 -15.785 1.00 88.25 124 ARG A CA 1
ATOM 932 C C . ARG A 1 124 ? -1.106 9.491 -14.678 1.00 88.25 124 ARG A C 1
ATOM 934 O O . ARG A 1 124 ? -1.743 9.690 -13.651 1.00 88.25 124 ARG A O 1
ATOM 941 N N . ALA A 1 125 ? -0.344 8.426 -14.876 1.00 88.00 125 ALA A N 1
ATOM 942 C CA . ALA A 1 125 ? -0.169 7.365 -13.892 1.00 88.00 125 ALA A CA 1
ATOM 943 C C . ALA A 1 125 ? 1.294 6.920 -13.838 1.00 88.00 125 ALA A C 1
ATOM 945 O O . ALA A 1 125 ? 2.048 7.101 -14.796 1.00 88.00 125 ALA A O 1
ATOM 946 N N . GLY A 1 126 ? 1.707 6.364 -12.704 1.00 87.12 126 GLY A N 1
ATOM 947 C CA . GLY A 1 126 ? 2.971 5.645 -12.606 1.00 87.12 126 GLY A CA 1
ATOM 948 C C . GLY A 1 126 ? 2.821 4.208 -13.095 1.00 87.12 126 GLY A C 1
ATOM 949 O O . GLY A 1 126 ? 1.717 3.670 -13.121 1.00 87.12 126 GLY A O 1
ATOM 950 N N . TYR A 1 127 ? 3.932 3.577 -13.464 1.00 88.31 127 TYR A N 1
ATOM 951 C CA . TYR A 1 127 ? 3.957 2.135 -13.684 1.00 88.31 127 TYR A CA 1
ATOM 952 C C . TYR A 1 127 ? 5.250 1.523 -13.165 1.00 88.31 127 TYR A C 1
ATOM 954 O O . TYR A 1 127 ? 6.300 2.175 -13.080 1.00 88.31 127 TYR A O 1
ATOM 962 N N . TYR A 1 128 ? 5.140 0.241 -12.848 1.00 87.19 128 TYR A N 1
ATOM 963 C CA . TYR A 1 128 ? 6.218 -0.585 -12.352 1.00 87.19 128 TYR A CA 1
ATOM 964 C C . TYR A 1 128 ? 6.296 -1.853 -13.197 1.00 87.19 128 TYR A C 1
ATOM 966 O O . TYR A 1 128 ? 5.281 -2.511 -13.411 1.00 87.19 128 TYR A O 1
ATOM 974 N N . GLY A 1 129 ? 7.492 -2.199 -13.668 1.00 86.69 129 GLY A N 1
ATOM 975 C CA . GLY A 1 129 ? 7.766 -3.556 -14.129 1.00 86.69 129 GLY A CA 1
ATOM 976 C C . GLY A 1 129 ? 7.940 -4.465 -12.917 1.00 86.69 129 GLY A C 1
ATOM 977 O O . GLY A 1 129 ? 8.736 -4.152 -12.029 1.00 86.69 129 GLY A O 1
ATOM 978 N N . VAL A 1 130 ? 7.155 -5.536 -12.860 1.00 86.12 130 VAL A N 1
ATOM 979 C CA . VAL A 1 130 ? 7.082 -6.464 -11.725 1.00 86.12 130 VAL A CA 1
ATOM 980 C C . VAL A 1 130 ? 7.045 -7.909 -12.220 1.00 86.12 130 VAL A C 1
ATOM 982 O O . VAL A 1 130 ? 6.727 -8.155 -13.383 1.00 86.12 130 VAL A O 1
ATOM 985 N N . ASN A 1 131 ? 7.373 -8.848 -11.333 1.00 85.50 131 ASN A N 1
ATOM 986 C CA . ASN A 1 131 ? 7.322 -10.286 -11.601 1.00 85.50 131 ASN A CA 1
ATOM 987 C C . ASN A 1 131 ? 5.996 -10.922 -11.112 1.00 85.50 131 ASN A C 1
ATOM 989 O O . ASN A 1 131 ? 5.237 -10.275 -10.386 1.00 85.50 131 ASN A O 1
ATOM 993 N N . GLU A 1 132 ? 5.726 -12.193 -11.436 1.00 84.75 132 GLU A N 1
ATOM 994 C CA . GLU A 1 132 ? 4.514 -12.917 -11.009 1.00 84.75 132 GLU A CA 1
ATOM 995 C C . GLU A 1 132 ? 4.323 -12.965 -9.485 1.00 84.75 132 GLU A C 1
ATOM 997 O O . GLU A 1 132 ? 3.200 -12.995 -8.982 1.00 84.75 132 GLU A O 1
ATOM 1002 N N . VAL A 1 133 ? 5.425 -12.936 -8.731 1.00 82.56 133 VAL A N 1
ATOM 1003 C CA . VAL A 1 133 ? 5.421 -13.022 -7.262 1.00 82.56 133 VAL A CA 1
ATOM 1004 C C . VAL A 1 133 ? 4.902 -11.731 -6.616 1.00 82.56 133 VAL A C 1
ATOM 1006 O O . VAL A 1 133 ? 4.457 -11.744 -5.468 1.00 82.56 133 VAL A O 1
ATOM 1009 N N . TYR A 1 134 ? 4.887 -10.618 -7.355 1.00 83.81 134 TYR A N 1
ATOM 1010 C CA . TYR A 1 134 ? 4.563 -9.296 -6.821 1.00 83.81 134 TYR A CA 1
ATOM 1011 C C . TYR A 1 134 ? 3.173 -9.228 -6.181 1.00 83.81 134 TYR A C 1
ATOM 1013 O O . TYR A 1 134 ? 3.030 -8.700 -5.080 1.00 83.81 134 TYR A O 1
ATOM 1021 N N . THR A 1 135 ? 2.160 -9.830 -6.815 1.00 82.31 135 THR A N 1
ATOM 1022 C CA . THR A 1 135 ? 0.787 -9.827 -6.281 1.00 82.31 135 THR A CA 1
ATOM 1023 C C . THR A 1 135 ? 0.673 -10.577 -4.954 1.00 82.31 135 THR A C 1
ATOM 1025 O O . THR A 1 135 ? -0.124 -10.190 -4.107 1.00 82.31 135 THR A O 1
ATOM 1028 N N . LYS A 1 136 ? 1.485 -11.627 -4.751 1.00 79.19 136 LYS A N 1
ATOM 1029 C CA . LYS A 1 136 ? 1.491 -12.428 -3.517 1.00 79.19 136 LYS A CA 1
ATOM 1030 C C . LYS A 1 136 ? 2.215 -11.715 -2.379 1.00 79.19 136 LYS A C 1
ATOM 1032 O O . LYS A 1 136 ? 1.863 -11.921 -1.226 1.00 79.19 136 LYS A O 1
ATOM 1037 N N . LEU A 1 137 ? 3.232 -10.913 -2.699 1.00 79.31 137 LEU A N 1
ATOM 1038 C CA . LEU A 1 137 ? 3.981 -10.132 -1.710 1.00 79.31 137 LEU A CA 1
ATOM 1039 C C . LEU A 1 137 ? 3.214 -8.894 -1.253 1.00 79.31 137 LEU A C 1
ATOM 1041 O O . LEU A 1 137 ? 3.274 -8.547 -0.081 1.00 79.31 137 LEU A O 1
ATOM 1045 N N . MET A 1 138 ? 2.498 -8.243 -2.171 1.00 77.69 138 MET A N 1
ATOM 1046 C CA . MET A 1 138 ? 1.691 -7.061 -1.864 1.00 77.69 138 MET A CA 1
ATOM 1047 C C . MET A 1 138 ? 0.287 -7.395 -1.343 1.00 77.69 138 MET A C 1
ATOM 1049 O O . MET A 1 138 ? -0.443 -6.474 -0.994 1.00 77.69 138 MET A O 1
ATOM 1053 N N . GLU A 1 139 ? -0.090 -8.679 -1.323 1.00 76.56 139 GLU A N 1
ATOM 1054 C CA . GLU A 1 139 ? -1.414 -9.162 -0.893 1.00 76.56 139 GLU A CA 1
ATOM 1055 C C . GLU A 1 139 ? -2.567 -8.425 -1.599 1.00 76.56 139 GLU A C 1
ATOM 1057 O O . GLU A 1 139 ? -3.572 -8.055 -1.002 1.00 76.56 139 GLU A O 1
ATOM 1062 N N . TRP A 1 140 ? -2.404 -8.170 -2.901 1.00 79.94 140 TRP A N 1
ATOM 1063 C CA . TRP A 1 140 ? -3.418 -7.476 -3.691 1.00 79.94 140 TRP A CA 1
ATOM 1064 C C . TRP A 1 140 ? -4.514 -8.428 -4.161 1.00 79.94 140 TRP A C 1
ATOM 1066 O O . TRP A 1 140 ? -4.235 -9.407 -4.859 1.00 79.94 140 TRP A O 1
ATOM 1076 N N . ASP A 1 141 ? -5.761 -8.068 -3.862 1.00 80.94 141 ASP A N 1
ATOM 1077 C CA . ASP A 1 141 ? -6.941 -8.748 -4.384 1.00 80.94 141 ASP A CA 1
ATOM 1078 C C . ASP A 1 141 ? -7.245 -8.297 -5.814 1.00 80.94 141 ASP A C 1
ATOM 1080 O O . ASP A 1 141 ? -7.555 -7.135 -6.097 1.00 80.94 141 ASP A O 1
ATOM 1084 N N . LEU A 1 142 ? -7.170 -9.244 -6.747 1.00 85.31 142 LEU A N 1
ATOM 1085 C CA . LEU A 1 142 ? -7.477 -8.986 -8.144 1.00 85.31 142 LEU A CA 1
ATOM 1086 C C . LEU A 1 142 ? -8.996 -9.003 -8.361 1.00 85.31 142 LEU A C 1
ATOM 1088 O O . LEU A 1 142 ? -9.629 -10.050 -8.268 1.00 85.31 142 LEU A O 1
ATOM 1092 N N . GLN A 1 143 ? -9.577 -7.854 -8.712 1.00 85.81 143 GLN A N 1
ATOM 1093 C CA . GLN A 1 143 ? -11.024 -7.754 -8.946 1.00 85.81 143 GLN A CA 1
ATOM 1094 C C . GLN A 1 143 ? -11.488 -8.465 -10.223 1.00 85.81 143 GLN A C 1
ATOM 1096 O O . GLN A 1 143 ? -12.588 -9.012 -10.264 1.00 85.81 143 GLN A O 1
ATOM 1101 N N . ALA A 1 144 ? -10.681 -8.431 -11.287 1.00 85.56 144 ALA A N 1
ATOM 1102 C CA . ALA A 1 144 ? -11.042 -9.020 -12.570 1.00 85.56 144 ALA A CA 1
ATOM 1103 C C . ALA A 1 144 ? -9.809 -9.398 -13.403 1.00 85.56 144 ALA A C 1
ATOM 1105 O O . ALA A 1 144 ? -8.772 -8.735 -13.352 1.00 85.56 144 ALA A O 1
ATOM 1106 N N . GLY A 1 145 ? -9.954 -10.437 -14.228 1.00 88.06 145 GLY A N 1
ATOM 1107 C CA . GLY A 1 145 ? -8.901 -10.921 -15.120 1.00 88.06 145 GLY A CA 1
ATOM 1108 C C . GLY A 1 145 ? -7.897 -11.835 -14.418 1.00 88.06 145 GLY A C 1
ATOM 1109 O O . GLY A 1 145 ? -8.261 -12.634 -13.561 1.00 88.06 145 GLY A O 1
ATOM 1110 N N . ARG A 1 146 ? -6.627 -11.738 -14.819 1.00 90.12 146 ARG A N 1
ATOM 1111 C CA . ARG A 1 146 ? -5.507 -12.484 -14.231 1.00 90.12 146 ARG A CA 1
ATOM 1112 C C . ARG A 1 146 ? -4.315 -11.558 -14.012 1.00 90.12 146 ARG A C 1
ATOM 1114 O O . ARG A 1 146 ? -4.142 -10.599 -14.762 1.00 90.12 146 ARG A O 1
ATOM 1121 N N . PHE A 1 147 ? -3.486 -11.868 -13.019 1.00 90.50 147 PHE A N 1
ATOM 1122 C CA . PHE A 1 147 ? -2.205 -11.187 -12.843 1.00 90.50 147 PHE A CA 1
ATOM 1123 C C . PHE A 1 147 ? -1.170 -11.687 -13.871 1.00 90.50 147 PHE A C 1
ATOM 1125 O O . PHE A 1 147 ? -1.439 -12.600 -14.663 1.00 90.50 147 PHE A O 1
ATOM 1132 N N . ILE A 1 148 ? 0.009 -11.065 -13.859 1.00 89.94 148 ILE A N 1
ATOM 1133 C CA . ILE A 1 148 ? 1.165 -11.448 -14.675 1.00 89.94 148 ILE A CA 1
ATOM 1134 C C . ILE A 1 148 ? 1.623 -12.856 -14.267 1.00 89.94 148 ILE A C 1
ATOM 1136 O O . ILE A 1 148 ? 1.784 -13.137 -13.079 1.00 89.94 148 ILE A O 1
ATOM 1140 N N . SER A 1 149 ? 1.813 -13.731 -15.253 1.00 90.31 149 SER A N 1
ATOM 1141 C CA . SER A 1 149 ? 2.299 -15.104 -15.083 1.00 90.31 149 SER A CA 1
ATOM 1142 C C . SER A 1 149 ? 3.768 -15.239 -15.485 1.00 90.31 149 SER A C 1
ATOM 1144 O O . SER A 1 149 ? 4.303 -14.397 -16.203 1.00 90.31 149 SER A O 1
ATOM 1146 N N . THR A 1 150 ? 4.412 -16.332 -15.084 1.00 88.31 150 THR A N 1
ATOM 1147 C CA . THR A 1 150 ? 5.811 -16.614 -15.440 1.00 88.31 150 THR A CA 1
ATOM 1148 C C . THR A 1 150 ? 6.023 -16.733 -16.950 1.00 88.31 150 THR A C 1
ATOM 1150 O O . THR A 1 150 ? 7.040 -16.280 -17.470 1.00 88.31 150 THR A O 1
ATOM 1153 N N . ASP A 1 151 ? 5.040 -17.254 -17.687 1.00 91.12 151 ASP A N 1
ATOM 1154 C CA . ASP A 1 151 ? 5.103 -17.312 -19.151 1.00 91.12 151 ASP A CA 1
ATOM 1155 C C . ASP A 1 151 ? 5.057 -15.917 -19.781 1.00 91.12 151 ASP A C 1
ATOM 1157 O O . ASP A 1 151 ? 5.730 -15.669 -20.784 1.00 91.12 151 ASP A O 1
ATOM 1161 N N . ASP A 1 152 ? 4.307 -14.986 -19.184 1.00 89.19 152 ASP A N 1
ATOM 1162 C CA . ASP A 1 152 ? 4.259 -13.600 -19.654 1.00 89.19 152 ASP A CA 1
ATOM 1163 C C . ASP A 1 152 ? 5.615 -12.910 -19.478 1.00 89.19 152 ASP A C 1
ATOM 1165 O O . ASP A 1 152 ? 6.025 -12.139 -20.351 1.00 89.19 152 ASP A O 1
ATOM 1169 N N . VAL A 1 153 ? 6.294 -13.201 -18.363 1.00 86.00 153 VAL A N 1
ATOM 1170 C CA . VAL A 1 153 ? 7.621 -12.675 -18.011 1.00 86.00 153 VAL A CA 1
ATOM 1171 C C . VAL A 1 153 ? 8.682 -13.253 -18.946 1.00 86.00 153 VAL A C 1
ATOM 1173 O O . VAL A 1 153 ? 9.434 -12.494 -19.558 1.00 86.00 153 VAL A O 1
ATOM 1176 N N . ASN A 1 154 ? 8.696 -14.576 -19.131 1.00 88.06 154 ASN A N 1
ATOM 1177 C CA . ASN A 1 154 ? 9.662 -15.274 -19.983 1.00 88.06 154 ASN A CA 1
ATOM 1178 C C . ASN A 1 154 ? 9.542 -14.882 -21.461 1.00 88.06 154 ASN A C 1
ATOM 1180 O O . ASN A 1 154 ? 10.552 -14.720 -22.144 1.00 88.06 154 ASN A O 1
ATOM 1184 N N . ASN A 1 155 ? 8.316 -14.697 -21.956 1.00 90.94 155 ASN A N 1
ATOM 1185 C CA . ASN A 1 155 ? 8.062 -14.326 -23.350 1.00 90.94 155 ASN A CA 1
ATOM 1186 C C . ASN A 1 155 ? 8.009 -12.806 -23.578 1.00 90.94 155 ASN A C 1
ATOM 1188 O O . ASN A 1 155 ? 7.711 -12.369 -24.691 1.00 90.94 155 ASN A O 1
ATOM 1192 N N . ALA A 1 156 ? 8.263 -11.996 -22.542 1.00 86.31 156 ALA A N 1
ATOM 1193 C CA . ALA A 1 156 ? 8.158 -10.535 -22.579 1.00 86.31 156 ALA A CA 1
ATOM 1194 C C . ALA A 1 156 ? 6.843 -10.045 -23.221 1.00 86.31 156 ALA A C 1
ATOM 1196 O O . ALA A 1 156 ? 6.818 -9.121 -24.044 1.00 86.31 156 ALA A O 1
ATOM 1197 N N . THR A 1 157 ? 5.735 -10.701 -22.871 1.00 89.12 157 THR A N 1
ATOM 1198 C CA . THR A 1 157 ? 4.418 -10.377 -23.427 1.00 89.12 157 THR A CA 1
ATOM 1199 C C . THR A 1 157 ? 3.973 -8.981 -22.990 1.00 89.12 157 THR A C 1
ATOM 1201 O O . THR A 1 157 ? 4.276 -8.505 -21.895 1.00 89.12 157 THR A O 1
ATOM 1204 N N . LYS A 1 158 ? 3.233 -8.292 -23.862 1.00 89.31 158 LYS A N 1
ATOM 1205 C CA . LYS A 1 158 ? 2.750 -6.927 -23.608 1.00 89.31 158 LYS A CA 1
ATOM 1206 C C . LYS A 1 158 ? 1.443 -6.954 -22.822 1.00 89.31 158 LYS A C 1
ATOM 1208 O O . LYS A 1 158 ? 0.391 -6.611 -23.356 1.00 89.31 158 LYS A O 1
ATOM 1213 N N . VAL A 1 159 ? 1.518 -7.369 -21.564 1.00 90.94 159 VAL A N 1
ATOM 1214 C CA . VAL A 1 159 ? 0.382 -7.374 -20.636 1.00 90.94 159 VAL A CA 1
ATOM 1215 C C . VAL A 1 159 ? 0.595 -6.341 -19.534 1.00 90.94 159 VAL A C 1
ATOM 1217 O O . VAL A 1 159 ? 1.722 -6.080 -19.117 1.00 90.94 159 VAL A O 1
ATOM 1220 N N . ALA A 1 160 ? -0.488 -5.721 -19.073 1.00 90.12 160 ALA A N 1
ATOM 1221 C CA . ALA A 1 160 ? -0.454 -4.757 -17.984 1.00 90.12 160 ALA A CA 1
ATOM 1222 C C . ALA A 1 160 ? -1.650 -4.980 -17.062 1.00 90.12 160 ALA A C 1
ATOM 1224 O O . ALA A 1 160 ? -2.769 -5.200 -17.523 1.00 90.12 160 ALA A O 1
ATOM 1225 N N . VAL A 1 161 ? -1.400 -4.890 -15.759 1.00 91.31 161 VAL A N 1
ATOM 1226 C CA . VAL A 1 161 ? -2.442 -4.857 -14.733 1.00 91.31 161 VAL A CA 1
ATOM 1227 C C . VAL A 1 161 ? -2.614 -3.403 -14.314 1.00 91.31 161 VAL A C 1
ATOM 1229 O O . VAL A 1 161 ? -1.629 -2.708 -14.062 1.00 91.31 161 VAL A O 1
ATOM 1232 N N . ILE A 1 162 ? -3.857 -2.931 -14.284 1.00 90.94 162 ILE A N 1
ATOM 1233 C CA . ILE A 1 162 ? -4.193 -1.538 -13.979 1.00 90.94 162 ILE A CA 1
ATOM 1234 C C . ILE A 1 162 ? -4.969 -1.448 -12.667 1.00 90.94 162 ILE A C 1
ATOM 1236 O O . ILE A 1 162 ? -5.746 -2.341 -12.337 1.00 90.94 162 ILE A O 1
ATOM 1240 N N . GLY A 1 163 ? -4.763 -0.356 -11.931 1.00 89.75 163 GLY A N 1
ATOM 1241 C CA . GLY A 1 163 ? -5.556 -0.044 -10.743 1.00 89.75 163 GLY A CA 1
ATOM 1242 C C . GLY A 1 163 ? -6.971 0.415 -11.099 1.00 89.75 163 GLY A C 1
ATOM 1243 O O . GLY A 1 163 ? -7.226 0.870 -12.219 1.00 89.75 163 GLY A O 1
ATOM 1244 N N . THR A 1 164 ? -7.874 0.346 -10.122 1.00 89.31 164 THR A N 1
ATOM 1245 C CA . THR A 1 164 ? -9.287 0.746 -10.243 1.00 89.31 164 THR A CA 1
ATOM 1246 C C . THR A 1 164 ? -9.452 2.175 -10.755 1.00 89.31 164 THR A C 1
ATOM 1248 O O . THR A 1 164 ? -10.270 2.425 -11.639 1.00 89.31 164 THR A O 1
ATOM 1251 N N . ASP A 1 165 ? -8.625 3.104 -10.278 1.00 90.38 165 ASP A N 1
ATOM 1252 C CA . ASP A 1 165 ? -8.690 4.512 -10.682 1.00 90.38 165 ASP A CA 1
ATOM 1253 C C . ASP A 1 165 ? -8.290 4.707 -12.145 1.00 90.38 165 ASP A C 1
ATOM 1255 O O . ASP A 1 165 ? -8.915 5.475 -12.874 1.00 90.38 165 ASP A O 1
ATOM 1259 N N . VAL A 1 166 ? -7.265 3.984 -12.604 1.00 90.19 166 VAL A N 1
ATOM 1260 C CA . VAL A 1 166 ? -6.826 4.024 -14.006 1.00 90.19 166 VAL A CA 1
ATOM 1261 C C . VAL A 1 166 ? -7.891 3.393 -14.902 1.00 90.19 166 VAL A C 1
ATOM 1263 O O . VAL A 1 166 ? -8.198 3.943 -15.957 1.00 90.19 166 VAL A O 1
ATOM 1266 N N . ALA A 1 167 ? -8.493 2.281 -14.472 1.00 90.69 167 ALA A N 1
ATOM 1267 C CA . ALA A 1 167 ? -9.583 1.635 -15.198 1.00 90.69 167 ALA A CA 1
ATOM 1268 C C . ALA A 1 167 ? -10.796 2.565 -15.347 1.00 90.69 167 ALA A C 1
ATOM 1270 O O . ALA A 1 167 ? -11.309 2.730 -16.453 1.00 90.69 167 ALA A O 1
ATOM 1271 N N . THR A 1 168 ? -11.200 3.223 -14.259 1.00 90.56 168 THR A N 1
ATOM 1272 C CA . THR A 1 168 ? -12.367 4.115 -14.229 1.00 90.56 168 THR A CA 1
ATOM 1273 C C . THR A 1 168 ? -12.132 5.370 -15.067 1.00 90.56 168 THR A C 1
ATOM 1275 O O . THR A 1 168 ? -13.001 5.766 -15.836 1.00 90.56 168 THR A O 1
ATOM 1278 N N . ASN A 1 169 ? -10.947 5.980 -14.983 1.00 90.00 169 ASN A N 1
ATOM 1279 C CA . ASN A 1 169 ? -10.644 7.187 -15.756 1.00 90.00 169 ASN A CA 1
ATOM 1280 C C . ASN A 1 169 ? -10.483 6.910 -17.255 1.00 90.00 169 ASN A C 1
ATOM 1282 O O . ASN A 1 169 ? -10.920 7.719 -18.069 1.00 90.00 169 ASN A O 1
ATOM 1286 N N . LEU A 1 170 ? -9.865 5.786 -17.632 1.00 88.00 170 LEU A N 1
ATOM 1287 C CA . LEU A 1 170 ? -9.627 5.477 -19.044 1.00 88.00 170 LEU A CA 1
ATOM 1288 C C . LEU A 1 170 ? -10.837 4.842 -19.732 1.00 88.00 170 LEU A C 1
ATOM 1290 O O . LEU A 1 170 ? -11.050 5.080 -20.916 1.00 88.00 170 LEU A O 1
ATOM 1294 N N . PHE A 1 171 ? -11.618 4.024 -19.023 1.00 88.88 171 PHE A N 1
ATOM 1295 C CA . PHE A 1 171 ? -12.676 3.210 -19.631 1.00 88.88 171 PHE A CA 1
ATOM 1296 C C . PHE A 1 171 ? -14.072 3.437 -19.034 1.00 88.88 171 PHE A C 1
ATOM 1298 O O . PHE A 1 171 ? -15.043 2.867 -19.542 1.00 88.88 171 PHE A O 1
ATOM 1305 N N . GLY A 1 172 ? -14.209 4.263 -17.992 1.00 87.38 172 GLY A N 1
ATOM 1306 C CA . GLY A 1 172 ? -15.482 4.503 -17.313 1.00 87.38 172 GLY A CA 1
ATOM 1307 C C . GLY A 1 172 ? -16.076 3.205 -16.766 1.00 87.38 172 GLY A C 1
ATOM 1308 O O . GLY A 1 172 ? -15.411 2.450 -16.065 1.00 87.38 172 GLY A O 1
ATOM 1309 N N . ASN A 1 173 ? -17.324 2.922 -17.145 1.00 86.19 173 ASN A N 1
ATOM 1310 C CA . ASN A 1 173 ? -18.028 1.690 -16.766 1.00 86.19 173 ASN A CA 1
ATOM 1311 C C . ASN A 1 173 ? -17.762 0.511 -17.720 1.00 86.19 173 ASN A C 1
ATOM 1313 O O . ASN A 1 173 ? -18.321 -0.570 -17.532 1.00 86.19 173 ASN A O 1
ATOM 1317 N N . ALA A 1 174 ? -16.973 0.698 -18.782 1.00 86.50 174 ALA A N 1
ATOM 1318 C CA . ALA A 1 174 ? -16.698 -0.369 -19.734 1.00 86.50 174 ALA A CA 1
ATOM 1319 C C . ALA A 1 174 ? -15.556 -1.270 -19.243 1.00 86.50 174 ALA A C 1
ATOM 1321 O O . ALA A 1 174 ? -14.551 -0.785 -18.730 1.00 86.50 174 ALA A O 1
ATOM 1322 N N . SER A 1 175 ? -15.660 -2.580 -19.494 1.00 86.75 175 SER A N 1
ATOM 1323 C CA . SER A 1 175 ? -14.607 -3.530 -19.108 1.00 86.75 175 SER A CA 1
ATOM 1324 C C . SER A 1 175 ? -13.251 -3.154 -19.740 1.00 86.75 175 SER A C 1
ATOM 1326 O O . SER A 1 175 ? -13.199 -2.927 -20.957 1.00 86.75 175 SER A O 1
ATOM 1328 N N . PRO A 1 176 ? -12.160 -3.073 -18.952 1.00 86.88 176 PRO A N 1
ATOM 1329 C CA . PRO A 1 176 ? -10.816 -2.784 -19.454 1.00 86.88 176 PRO A CA 1
ATOM 1330 C C . PRO A 1 176 ? -10.109 -4.022 -20.032 1.00 86.88 176 PRO A C 1
ATOM 1332 O O . PRO A 1 176 ? -9.070 -3.893 -20.678 1.00 86.88 176 PRO A O 1
ATOM 1335 N N . ILE A 1 177 ? -10.641 -5.228 -19.806 1.00 89.88 177 ILE A N 1
ATOM 1336 C CA . ILE A 1 177 ? -9.980 -6.483 -20.184 1.00 89.88 177 ILE A CA 1
ATOM 1337 C C . ILE A 1 177 ? -9.897 -6.600 -21.709 1.00 89.88 177 ILE A C 1
ATOM 1339 O O . ILE A 1 177 ? -10.888 -6.427 -22.415 1.00 89.88 177 ILE A O 1
ATOM 1343 N N . GLY A 1 178 ? -8.700 -6.909 -22.213 1.00 89.25 178 GLY A N 1
ATOM 1344 C CA . GLY A 1 178 ? -8.433 -7.068 -23.646 1.00 89.25 178 GLY A CA 1
ATOM 1345 C C . GLY A 1 178 ? -8.310 -5.753 -24.419 1.00 89.25 178 GLY A C 1
ATOM 1346 O O . GLY A 1 178 ? -8.060 -5.783 -25.622 1.00 89.25 178 GLY A O 1
ATOM 1347 N N . LYS A 1 179 ? -8.459 -4.599 -23.758 1.00 89.31 179 LYS A N 1
ATOM 1348 C CA . LYS A 1 179 ? -8.236 -3.297 -24.387 1.00 89.31 179 LYS A CA 1
ATOM 1349 C C . LYS A 1 179 ? -6.761 -2.924 -24.353 1.00 89.31 179 LYS A C 1
ATOM 1351 O O . LYS A 1 179 ? -6.043 -3.199 -23.397 1.00 89.31 179 LYS A O 1
ATOM 1356 N N . GLU A 1 180 ? -6.328 -2.248 -25.407 1.00 89.75 180 GLU A N 1
ATOM 1357 C CA . GLU A 1 180 ? -4.964 -1.749 -25.515 1.00 89.75 180 GLU A CA 1
ATOM 1358 C C . GLU A 1 180 ? -4.845 -0.354 -24.901 1.00 89.75 180 GLU A C 1
ATOM 1360 O O . GLU A 1 180 ? -5.672 0.531 -25.146 1.00 89.75 180 GLU A O 1
ATOM 1365 N N . ILE A 1 181 ? -3.767 -0.154 -24.145 1.00 89.94 181 ILE A N 1
ATOM 1366 C CA . ILE A 1 181 ? -3.347 1.149 -23.637 1.00 89.94 181 ILE A CA 1
ATOM 1367 C C . ILE A 1 181 ? -1.965 1.487 -24.180 1.00 89.94 181 ILE A C 1
ATOM 1369 O O . ILE A 1 181 ? -1.088 0.631 -24.320 1.00 89.94 181 ILE A O 1
ATOM 1373 N N . LYS A 1 182 ? -1.750 2.766 -24.462 1.00 89.06 182 LYS A N 1
ATOM 1374 C CA . LYS A 1 182 ? -0.455 3.297 -24.856 1.00 89.06 182 LYS A CA 1
ATOM 1375 C C . LYS A 1 182 ? 0.190 3.967 -23.658 1.00 89.06 182 LYS A C 1
ATOM 1377 O O . LYS A 1 182 ? -0.296 4.980 -23.163 1.00 89.06 182 LYS A O 1
ATOM 1382 N N . ILE A 1 183 ? 1.318 3.417 -23.228 1.00 86.69 183 ILE A N 1
ATOM 1383 C CA . ILE A 1 183 ? 2.132 3.992 -22.161 1.00 86.69 183 ILE A CA 1
ATOM 1384 C C . ILE A 1 183 ? 3.203 4.879 -22.797 1.00 86.69 183 ILE A C 1
ATOM 1386 O O . ILE A 1 183 ? 3.986 4.445 -23.646 1.00 86.69 183 ILE A O 1
ATOM 1390 N N . GLY A 1 184 ? 3.224 6.149 -22.408 1.00 79.88 184 GLY A N 1
ATOM 1391 C CA . GLY A 1 184 ? 4.219 7.113 -22.848 1.00 79.88 184 GLY A CA 1
ATOM 1392 C C . GLY A 1 184 ? 5.623 6.730 -22.379 1.00 79.88 184 GLY A C 1
ATOM 1393 O O . GLY A 1 184 ? 5.831 6.310 -21.242 1.00 79.88 184 GLY A O 1
ATOM 1394 N N . SER A 1 185 ? 6.619 6.919 -23.248 1.00 64.50 185 SER A N 1
ATOM 1395 C CA . SER A 1 185 ? 8.018 6.747 -22.857 1.00 64.50 185 SER A CA 1
ATOM 1396 C C . SER A 1 185 ? 8.429 7.865 -21.899 1.00 64.50 18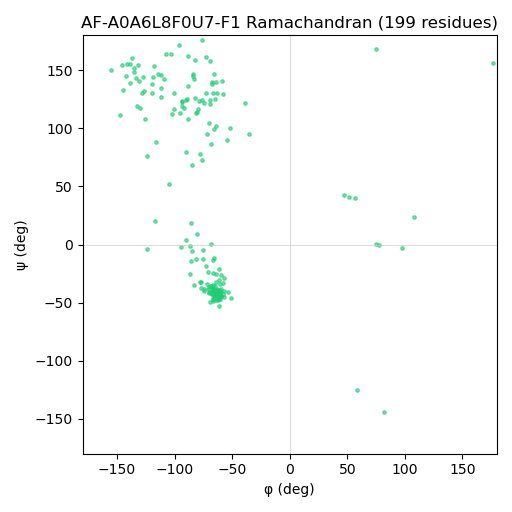5 SER A C 1
ATOM 1398 O O . SER A 1 185 ? 8.428 9.044 -22.256 1.00 64.50 185 SER A O 1
ATOM 1400 N N . ALA A 1 186 ? 8.857 7.490 -20.697 1.00 56.91 186 ALA A N 1
ATOM 1401 C CA . ALA A 1 186 ? 9.409 8.403 -19.701 1.00 56.91 186 ALA A CA 1
ATOM 1402 C C . ALA A 1 186 ? 10.785 8.997 -20.085 1.00 56.91 186 ALA A C 1
ATOM 1404 O O . ALA A 1 186 ? 11.354 9.785 -19.331 1.00 56.91 186 ALA A O 1
ATOM 1405 N N . SER A 1 187 ? 11.327 8.650 -21.261 1.00 44.59 187 SER A N 1
ATOM 1406 C CA . SER A 1 187 ? 12.605 9.175 -21.772 1.00 44.59 187 SER A CA 1
ATOM 1407 C C . SER A 1 187 ? 12.571 10.670 -22.113 1.00 44.59 187 SER A C 1
ATOM 1409 O O . SER A 1 187 ? 13.621 11.298 -22.245 1.00 44.59 187 SER A O 1
ATOM 1411 N N . ARG A 1 188 ? 11.389 11.292 -22.183 1.00 40.47 188 ARG A N 1
ATOM 1412 C CA . ARG A 1 188 ? 11.268 12.753 -22.172 1.00 40.47 188 ARG A CA 1
ATOM 1413 C C . ARG A 1 188 ? 11.119 13.233 -20.736 1.00 40.47 188 ARG A C 1
ATOM 1415 O O . ARG A 1 188 ? 10.027 13.583 -20.297 1.00 40.47 188 ARG A O 1
ATOM 1422 N N . GLN A 1 189 ? 12.253 13.311 -20.032 1.00 37.91 189 GLN A N 1
ATOM 1423 C CA . GLN A 1 189 ? 12.424 14.305 -18.972 1.00 37.91 189 GLN A CA 1
ATOM 1424 C C . GLN A 1 189 ? 11.766 15.602 -19.442 1.00 37.91 189 GLN A C 1
ATOM 1426 O O . GLN A 1 189 ? 12.098 16.113 -20.512 1.00 37.91 189 GLN A O 1
ATOM 1431 N N . TYR A 1 190 ? 10.800 16.072 -18.661 1.00 37.44 190 TYR A N 1
ATOM 1432 C CA . TYR A 1 190 ? 10.108 17.340 -18.803 1.00 37.44 190 TYR A CA 1
ATOM 1433 C C . TYR A 1 190 ? 11.052 18.437 -19.327 1.00 37.44 190 TYR A C 1
ATOM 1435 O O . TYR A 1 190 ? 11.727 19.115 -18.554 1.00 37.44 190 TYR A O 1
ATOM 1443 N N . LYS A 1 191 ? 11.067 18.671 -20.648 1.00 31.41 191 LYS A N 1
ATOM 1444 C CA . LYS A 1 191 ? 11.426 19.984 -21.183 1.00 31.41 191 LYS A CA 1
ATOM 1445 C C . LYS A 1 191 ? 10.276 20.890 -20.770 1.00 31.41 191 LYS A C 1
ATOM 1447 O O . LYS A 1 191 ? 9.313 21.062 -21.511 1.00 31.41 191 LYS A O 1
ATOM 1452 N N . TYR A 1 192 ? 10.373 21.431 -19.559 1.00 35.84 192 TYR A N 1
ATOM 1453 C CA . TYR A 1 192 ? 9.683 22.650 -19.170 1.00 35.84 192 TYR A CA 1
ATOM 1454 C C . TYR A 1 192 ? 10.088 23.709 -20.204 1.00 35.84 192 TYR A C 1
ATOM 1456 O O . TYR A 1 192 ? 11.115 24.375 -20.080 1.00 35.84 192 TYR A O 1
ATOM 1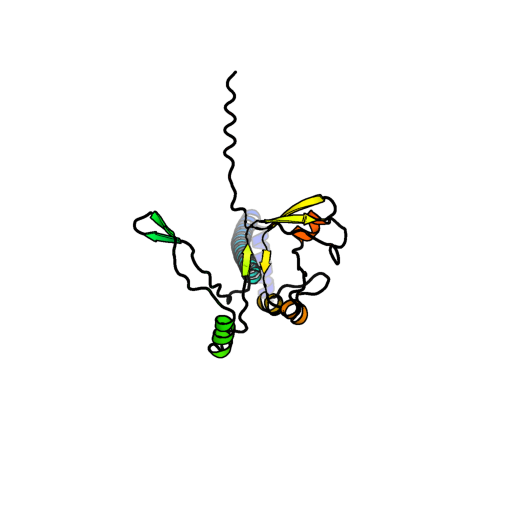464 N N . LYS A 1 193 ? 9.323 23.825 -21.292 1.00 34.50 193 LYS A N 1
ATOM 1465 C CA . LYS A 1 193 ? 9.347 25.018 -22.128 1.00 34.50 193 LYS A CA 1
ATOM 1466 C C . LYS A 1 193 ? 8.781 26.103 -21.219 1.00 34.50 193 LYS A C 1
ATOM 1468 O O . LYS A 1 193 ? 7.572 26.168 -21.019 1.00 34.50 193 LYS A O 1
ATOM 1473 N N . ARG A 1 194 ? 9.660 26.911 -20.614 1.00 37.62 194 ARG A N 1
ATOM 1474 C CA . ARG A 1 194 ? 9.288 28.234 -20.102 1.00 37.62 194 ARG A CA 1
ATOM 1475 C C . ARG A 1 194 ? 8.600 28.941 -21.262 1.00 37.62 194 ARG A C 1
ATOM 1477 O O . ARG A 1 194 ? 9.258 29.405 -22.189 1.00 37.62 194 ARG A O 1
ATOM 1484 N N . ARG A 1 195 ? 7.273 28.967 -21.236 1.00 37.56 195 ARG A N 1
ATOM 1485 C CA . ARG A 1 195 ? 6.471 29.829 -22.088 1.00 37.56 195 ARG A CA 1
ATOM 1486 C C . ARG A 1 195 ? 6.566 31.224 -21.475 1.00 37.56 195 ARG A C 1
ATOM 1488 O O . ARG A 1 195 ? 5.660 31.682 -20.801 1.00 37.56 195 ARG A O 1
ATOM 1495 N N . THR A 1 196 ? 7.722 31.865 -21.626 1.00 40.88 196 THR A N 1
ATOM 1496 C CA . THR A 1 196 ? 7.799 33.325 -21.568 1.00 40.88 196 THR A CA 1
ATOM 1497 C C . THR A 1 196 ? 7.299 33.826 -22.912 1.00 40.88 196 THR A C 1
ATOM 1499 O O . THR A 1 196 ? 8.086 34.155 -23.794 1.00 40.88 196 THR A O 1
ATOM 1502 N N . GLU A 1 197 ? 5.980 33.826 -23.085 1.00 35.69 197 GLU A N 1
ATOM 1503 C CA . GLU A 1 197 ? 5.354 34.784 -23.987 1.00 35.69 197 GLU A CA 1
ATOM 1504 C C . GLU A 1 197 ? 5.449 36.130 -23.269 1.00 35.69 197 GLU A C 1
ATOM 1506 O O . GLU A 1 197 ? 4.671 36.444 -22.370 1.00 35.69 197 GLU A O 1
ATOM 1511 N N . ARG A 1 198 ? 6.501 36.893 -23.597 1.00 33.81 198 ARG A N 1
ATOM 1512 C CA . ARG A 1 198 ? 6.476 38.337 -23.388 1.00 33.81 198 ARG A CA 1
ATOM 1513 C C . ARG A 1 198 ? 5.381 38.863 -24.307 1.00 33.81 198 ARG A C 1
ATOM 1515 O O . ARG A 1 198 ? 5.584 38.958 -25.512 1.00 33.81 198 ARG A O 1
ATOM 1522 N N . PHE A 1 199 ? 4.227 39.166 -23.730 1.00 38.72 199 PHE A N 1
ATOM 1523 C CA . PHE A 1 199 ? 3.324 40.137 -24.318 1.00 38.72 199 PHE A CA 1
ATOM 1524 C C . PHE A 1 199 ? 3.982 41.506 -24.157 1.00 38.72 199 PHE A C 1
ATOM 1526 O O . PH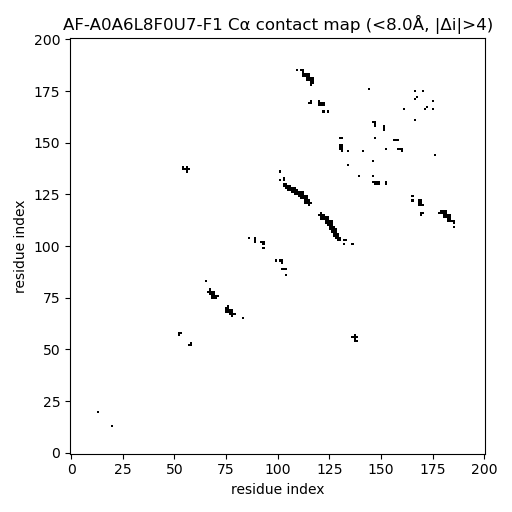E A 1 199 ? 4.040 42.051 -23.057 1.00 38.72 199 PHE A O 1
ATOM 1533 N N . THR A 1 200 ? 4.514 42.030 -25.250 1.00 37.62 200 THR A N 1
ATOM 1534 C CA . THR A 1 200 ? 4.730 43.464 -25.440 1.00 37.62 200 THR A CA 1
ATOM 1535 C C . THR A 1 200 ? 4.132 43.800 -26.796 1.00 37.62 200 THR A C 1
ATOM 1537 O O . THR A 1 200 ? 4.538 43.206 -27.797 1.00 37.62 200 THR A O 1
ATOM 1540 N N . GLN A 1 201 ? 3.111 44.662 -26.764 1.00 34.78 201 GLN A N 1
ATOM 1541 C CA . GLN A 1 201 ? 2.665 45.459 -27.907 1.00 34.78 201 GLN A CA 1
ATOM 1542 C C . GLN A 1 201 ? 3.776 46.414 -28.342 1.00 34.78 201 GLN A C 1
ATOM 1544 O O . GLN A 1 201 ? 4.596 46.783 -27.466 1.00 34.78 201 GLN A O 1
#

Nearest PDB structures (foldseek):
  5f9q-assembly1_A  TM=8.678E-01  e=6.279E-03  Bacillus amyloliquefaciens
  3ftj-assembly1_A  TM=8.463E-01  e=5.246E-03  Aggregatibacter actinomycetemcomitans
  5ws4-assembly1_B  TM=7.606E-01  e=9.550E-03  Acinetobacter baumannii
  5c59-assembly3_C  TM=7.263E-01  e=1.289E-02  Escherichia coli 536
  5c59-assembly1_A  TM=6.926E-01  e=6.897E-02  Escherichia coli 536

Radius of gyration: 30.63 Å; Cα contacts (8 Å, |Δi|>4): 144; chains: 1; bounding box: 66×64×83 Å

Solvent-accessible surface area (backbone atoms only — not comparable to full-atom values): 12728 Å² total; per-residue (Å²): 114,70,67,61,52,54,52,53,54,50,53,53,56,44,66,73,42,47,70,62,50,48,54,55,51,48,51,52,50,52,54,53,49,52,54,52,50,52,50,52,50,52,54,51,54,50,48,54,54,50,54,56,43,38,68,76,30,38,98,81,62,84,85,87,76,86,73,60,56,45,77,57,95,92,38,83,41,75,53,83,71,85,84,69,95,50,75,67,54,46,56,49,47,57,72,72,34,83,89,54,95,75,75,76,65,68,58,62,69,44,78,70,30,52,37,31,33,84,90,68,36,71,46,78,45,54,54,64,32,68,55,51,63,45,50,70,65,41,68,59,82,78,90,73,92,75,78,68,42,65,68,41,62,75,65,66,52,98,76,84,88,78,54,72,67,58,42,40,70,52,42,51,92,47,83,62,78,94,61,68,70,47,73,49,74,69,85,65,67,82,77,77,72,80,80,76,75,79,87,72,134

Sequence (201 aa):
MRFLESISVG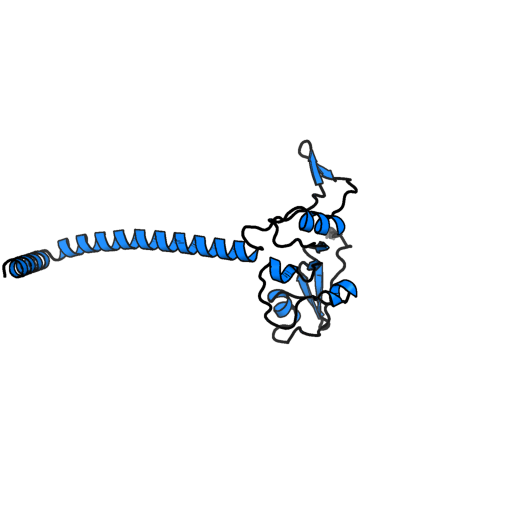MKALLINKLRSLLTTLGIVIGIASVLAMIAIGDGAKEIILEDIQKLGGLNTFTLYRVSTKFVGGRRVPIRSKEHFNYSDVLAIEAACSSVKGVTLRLPSYSVVLVQAKDGSDMRAGYYGVNEVYTKLMEWDLQAGRFISTDDVNNATKVAVIGTDVATNLFGNASPIGKEIKIGSASRQYKYKRRTERFTQ

Foldseek 3Di:
DVVVVVVVVVVVVCVVVVVVNVVVVVVVVVVVVVVVVVVVVVVVVVVVVQVVCLLVQHPPDDDDDDDQWDDDPNDTHGDPDPDDDDPVVQVVCVVVPPPDPHDKDWPPWAAWWWKAFPVGFIDIGIDTDIAPCVCVRSVDDDPDDDDDDPVCVVVVPPDDDDDPVCCCRHPNPDDCPPTDMDTGDPVPDDPPPPPPPPPDD

Secondary structure (DSSP, 8-state):
-HHHHHHHHHHHHHHHTHHHHHHHHHHHHHHHHHHHHHHHHHHHHHHHHHHHHHHTT-TT-------SEEEETTEEEE--------HHHHHHHHHH-TT-S------SEEEEEEEEETTS-EEEEEEE---TTHHHHTT----SS----HHHHHTT-------HHHHHHHHTTS--TT--EEEPPTTS-------------

pLDDT: mean 81.56, std 14.72, range [31.41, 97.56]